Protein AF-A0A1J5QFB5-F1 (afdb_monomer_lite)

Organism: NCBI:txid410659

Structure (mmCIF, N/CA/C/O backbone):
data_AF-A0A1J5QFB5-F1
#
_entry.id   AF-A0A1J5QFB5-F1
#
loop_
_atom_site.group_PDB
_atom_site.id
_atom_site.type_symbol
_atom_site.label_atom_id
_atom_site.label_alt_id
_atom_site.label_comp_id
_atom_site.label_asym_id
_atom_site.label_entity_id
_atom_site.label_seq_id
_atom_site.pdbx_PDB_ins_code
_atom_site.Cartn_x
_atom_site.Cartn_y
_atom_site.Cartn_z
_atom_site.occupancy
_atom_site.B_iso_or_equiv
_atom_site.auth_seq_id
_atom_site.auth_comp_id
_atom_site.auth_asym_id
_atom_site.auth_atom_id
_atom_site.pdbx_PDB_model_num
ATOM 1 N N . MET A 1 1 ? 39.028 -45.316 -15.470 1.00 38.00 1 MET A N 1
ATOM 2 C CA . MET A 1 1 ? 38.388 -46.117 -14.404 1.00 38.00 1 MET A CA 1
ATOM 3 C C . MET A 1 1 ? 36.893 -45.843 -14.429 1.00 38.00 1 MET A C 1
ATOM 5 O O . MET A 1 1 ? 36.494 -44.741 -14.763 1.00 38.00 1 MET A O 1
ATOM 9 N N . LYS A 1 2 ? 36.141 -46.915 -14.183 1.00 33.59 2 LYS A N 1
ATOM 10 C CA . LYS A 1 2 ? 34.706 -47.192 -14.348 1.00 33.59 2 LYS A CA 1
ATOM 11 C C . LYS A 1 2 ? 33.690 -46.049 -14.156 1.00 33.59 2 LYS A C 1
ATOM 13 O O . LYS A 1 2 ? 33.654 -45.397 -13.120 1.00 33.59 2 LYS A O 1
ATOM 18 N N . TYR A 1 3 ? 32.802 -45.971 -15.150 1.00 37.03 3 TYR A N 1
ATOM 19 C CA . TYR A 1 3 ? 31.406 -45.534 -15.084 1.00 37.03 3 TYR A CA 1
ATOM 20 C C . TYR A 1 3 ? 30.608 -46.295 -14.014 1.00 37.03 3 TYR A C 1
ATOM 22 O O . TYR A 1 3 ? 30.789 -47.505 -13.879 1.00 37.03 3 TYR A O 1
ATOM 30 N N . PHE A 1 4 ? 29.643 -45.620 -13.383 1.00 38.19 4 PHE A N 1
ATOM 31 C CA . PHE A 1 4 ? 28.407 -46.249 -12.913 1.00 38.19 4 PHE A CA 1
ATOM 32 C C . PHE A 1 4 ? 27.209 -45.344 -13.216 1.00 38.19 4 PHE A C 1
ATOM 34 O O . PHE A 1 4 ? 27.015 -44.302 -12.596 1.00 38.19 4 PHE A O 1
ATOM 41 N N . GLU A 1 5 ? 26.425 -45.781 -14.200 1.00 37.38 5 GLU A N 1
ATOM 42 C CA . GLU A 1 5 ? 25.007 -45.471 -14.331 1.00 37.38 5 GLU A CA 1
ATOM 43 C C . GLU A 1 5 ? 24.229 -46.126 -13.182 1.00 37.38 5 GLU A C 1
ATOM 45 O O . GLU A 1 5 ? 24.483 -47.280 -12.830 1.00 37.38 5 GLU A O 1
ATOM 50 N N . LEU A 1 6 ? 23.211 -45.435 -12.672 1.00 35.75 6 LEU A N 1
ATOM 51 C CA . LEU A 1 6 ? 22.087 -46.066 -11.984 1.00 35.75 6 LEU A CA 1
ATOM 52 C C . LEU A 1 6 ? 20.797 -45.661 -12.697 1.00 35.75 6 LEU A C 1
ATOM 54 O O . LEU A 1 6 ? 20.133 -44.687 -12.358 1.00 35.75 6 LEU A O 1
ATOM 58 N N . SER A 1 7 ? 20.475 -46.454 -13.717 1.00 39.84 7 SER A N 1
ATOM 59 C CA . SER A 1 7 ? 19.139 -46.605 -14.280 1.00 39.84 7 SER A CA 1
ATOM 60 C C . SER A 1 7 ? 18.357 -47.603 -13.421 1.00 39.84 7 SER A C 1
ATOM 62 O O . SER A 1 7 ? 18.789 -48.740 -13.232 1.00 39.84 7 SER A O 1
ATOM 64 N N . SER A 1 8 ? 17.196 -47.197 -12.904 1.00 44.00 8 SER A N 1
ATOM 65 C CA . SER A 1 8 ? 16.261 -48.087 -12.207 1.00 44.00 8 SER A CA 1
ATOM 66 C C . SER A 1 8 ? 14.812 -47.766 -12.579 1.00 44.00 8 SER A C 1
ATOM 68 O O . SER A 1 8 ? 14.126 -46.995 -11.918 1.00 44.00 8 SER A O 1
ATOM 70 N N . LYS A 1 9 ? 14.382 -48.392 -13.678 1.00 36.97 9 LYS A N 1
ATOM 71 C CA . LYS A 1 9 ? 13.112 -49.120 -13.872 1.00 36.97 9 LYS A CA 1
ATOM 72 C C . LYS A 1 9 ? 11.898 -48.719 -13.008 1.00 36.97 9 LYS A C 1
ATOM 74 O O . LYS A 1 9 ? 11.738 -49.157 -11.874 1.00 36.97 9 LYS A O 1
ATOM 79 N N . SER A 1 10 ? 10.992 -47.991 -13.657 1.00 41.88 10 SER A N 1
ATOM 80 C CA . SER A 1 10 ? 9.559 -48.298 -13.828 1.00 41.88 10 SER A CA 1
ATOM 81 C C . SER A 1 10 ? 8.948 -49.464 -13.032 1.00 41.88 10 SER A C 1
ATOM 83 O O . SER A 1 10 ? 9.308 -50.612 -13.282 1.00 41.88 10 SER A O 1
ATOM 85 N N . ARG A 1 11 ? 7.898 -49.173 -12.234 1.00 39.19 11 ARG A N 1
ATOM 86 C CA . ARG A 1 11 ? 6.698 -50.014 -11.977 1.00 39.19 11 ARG A CA 1
ATOM 87 C C . ARG A 1 11 ? 5.491 -49.151 -11.517 1.00 39.19 11 ARG A C 1
ATOM 89 O O . ARG A 1 11 ? 5.708 -48.015 -11.109 1.00 39.19 11 ARG A O 1
ATOM 96 N N . PRO A 1 12 ? 4.241 -49.637 -11.688 1.00 40.41 12 PRO A N 1
ATOM 97 C CA . PRO A 1 12 ? 3.082 -48.845 -12.120 1.00 40.41 12 PRO A CA 1
ATOM 98 C C . PRO A 1 12 ? 2.152 -48.366 -10.994 1.00 40.41 12 PRO A C 1
ATOM 100 O O . PRO A 1 12 ? 2.190 -48.869 -9.873 1.00 40.41 12 PRO A O 1
ATOM 103 N N . SER A 1 13 ? 1.267 -47.428 -11.345 1.00 45.16 13 SER A N 1
ATOM 104 C CA . SER A 1 13 ? 0.109 -47.020 -10.544 1.00 45.16 13 SER A CA 1
ATOM 105 C C . SER A 1 13 ? -0.991 -48.089 -10.536 1.00 45.16 13 SER A C 1
ATOM 107 O O . SER A 1 13 ? -1.103 -48.874 -11.482 1.00 45.16 13 SER A O 1
ATOM 109 N N . PRO A 1 14 ? -1.881 -48.052 -9.530 1.00 45.25 14 PRO A N 1
ATOM 110 C CA . PRO A 1 14 ? -3.244 -48.509 -9.725 1.00 45.25 14 PRO A CA 1
ATOM 111 C C . PRO A 1 14 ? -4.246 -47.379 -9.453 1.00 45.25 14 PRO A C 1
ATOM 113 O O . PRO A 1 14 ? -4.435 -46.919 -8.329 1.00 45.25 14 PRO A O 1
ATOM 116 N N . HIS A 1 15 ? -4.927 -46.970 -10.523 1.00 38.94 15 HIS A N 1
ATOM 117 C CA . HIS A 1 15 ? -6.260 -46.381 -10.477 1.00 38.94 15 HIS A CA 1
ATOM 118 C C . HIS A 1 15 ? -7.286 -47.497 -10.253 1.00 38.94 15 HIS A C 1
ATOM 120 O O . HIS A 1 15 ? -7.490 -48.299 -11.155 1.00 38.94 15 HIS A O 1
ATOM 126 N N . TRP A 1 16 ? -7.931 -47.517 -9.085 1.00 34.16 16 TRP A N 1
ATOM 127 C CA . TRP A 1 16 ? -9.274 -48.054 -8.786 1.00 34.16 16 TRP A CA 1
ATOM 128 C C . TRP A 1 16 ? -9.363 -48.114 -7.254 1.00 34.16 16 TRP A C 1
ATOM 130 O O . TRP A 1 16 ? -8.560 -48.778 -6.617 1.00 34.16 16 TRP A O 1
ATOM 140 N N . ILE A 1 17 ? -10.217 -47.346 -6.582 1.00 37.19 17 ILE A N 1
ATOM 141 C CA . ILE A 1 17 ? -11.631 -47.675 -6.379 1.00 37.19 17 ILE A CA 1
ATOM 142 C C . ILE A 1 17 ? -12.361 -46.392 -5.946 1.00 37.19 17 ILE A C 1
ATOM 144 O O . ILE A 1 17 ? -11.997 -45.760 -4.957 1.00 37.19 17 ILE A O 1
ATOM 148 N N . LYS A 1 18 ? -13.425 -46.034 -6.672 1.00 37.91 18 LYS A N 1
ATOM 149 C CA . LYS A 1 18 ? -14.548 -45.265 -6.128 1.00 37.91 18 LYS A CA 1
ATOM 150 C C . LYS A 1 18 ? -15.572 -46.281 -5.632 1.00 37.91 18 LYS A C 1
ATOM 152 O O . LYS A 1 18 ? -16.119 -47.002 -6.455 1.00 37.91 18 LYS A O 1
ATOM 157 N N . PHE A 1 19 ? -15.865 -46.295 -4.337 1.00 37.12 19 PHE A N 1
ATOM 158 C CA . PHE A 1 19 ? -17.163 -46.732 -3.828 1.00 37.12 19 PHE A CA 1
ATOM 159 C C . PHE A 1 19 ? -17.545 -45.856 -2.638 1.00 37.12 19 PHE A C 1
ATOM 161 O O . PHE A 1 19 ? -16.767 -45.649 -1.711 1.00 37.12 19 PHE A O 1
ATOM 168 N N . ALA A 1 20 ? -18.741 -45.289 -2.744 1.00 38.41 20 ALA A N 1
ATOM 169 C CA . ALA A 1 20 ? -19.400 -44.500 -1.726 1.00 38.41 20 ALA A CA 1
ATOM 170 C C . ALA A 1 20 ? -19.841 -45.386 -0.554 1.00 38.41 20 ALA A C 1
ATOM 172 O O . ALA A 1 20 ? -20.340 -46.485 -0.778 1.00 38.41 20 ALA A O 1
ATOM 173 N N . ALA A 1 21 ? -19.754 -44.862 0.667 1.00 34.81 21 ALA A N 1
ATOM 174 C CA . ALA A 1 21 ? -20.661 -45.222 1.750 1.00 34.81 21 ALA A CA 1
ATOM 175 C C . ALA A 1 21 ? -20.658 -44.105 2.798 1.00 34.81 21 ALA A C 1
ATOM 177 O O . ALA A 1 21 ? -19.705 -43.924 3.553 1.00 34.81 21 ALA A O 1
ATOM 178 N N . ALA A 1 22 ? -21.744 -43.339 2.809 1.00 38.47 22 ALA A N 1
ATOM 179 C CA . ALA A 1 22 ? -22.156 -42.549 3.952 1.00 38.47 22 ALA A CA 1
ATOM 180 C C . ALA A 1 22 ? -22.537 -43.494 5.098 1.00 38.47 22 ALA A C 1
ATOM 182 O O . ALA A 1 22 ? -23.220 -44.487 4.853 1.00 38.47 22 ALA A O 1
ATOM 183 N N . SER A 1 23 ? -22.166 -43.165 6.334 1.00 36.69 23 SER A N 1
ATOM 184 C CA . SER A 1 23 ? -22.930 -43.528 7.532 1.00 36.69 23 SER A CA 1
ATOM 185 C C . SER A 1 23 ? -22.505 -42.671 8.719 1.00 36.69 23 SER A C 1
ATOM 187 O O . SER A 1 23 ? -21.329 -42.576 9.057 1.00 36.69 23 SER A O 1
ATOM 189 N N . LEU A 1 24 ? -23.524 -42.039 9.300 1.00 40.38 24 LEU A N 1
ATOM 190 C CA . LEU A 1 24 ? -23.589 -41.383 10.599 1.00 40.38 24 LEU A CA 1
ATOM 191 C C . LEU A 1 24 ? -22.779 -42.093 11.693 1.00 40.38 24 LEU A C 1
ATOM 193 O O . LEU A 1 24 ? -22.963 -43.289 11.896 1.00 40.38 24 LEU A O 1
ATOM 197 N N . MET A 1 25 ? -22.101 -41.310 12.537 1.00 38.09 25 MET A N 1
ATOM 198 C CA . MET A 1 25 ? -22.234 -41.483 13.986 1.00 38.09 25 MET A CA 1
ATOM 199 C C . MET A 1 25 ? -21.923 -40.172 14.713 1.00 38.09 25 MET A C 1
ATOM 201 O O . MET A 1 25 ? -20.783 -39.721 14.778 1.00 38.09 25 MET A O 1
ATOM 205 N N . ALA A 1 26 ? -22.977 -39.558 15.244 1.00 41.31 26 ALA A N 1
ATOM 206 C CA . ALA A 1 26 ? -22.905 -38.515 16.250 1.00 41.31 26 ALA A CA 1
ATOM 207 C C . ALA A 1 26 ? -22.850 -39.175 17.635 1.00 41.31 26 ALA A C 1
ATOM 209 O O . ALA A 1 26 ? -23.702 -40.008 17.934 1.00 41.31 26 ALA A O 1
ATOM 210 N N . ILE A 1 27 ? -21.909 -38.764 18.488 1.00 43.44 27 ILE A N 1
ATOM 211 C CA . ILE A 1 27 ? -22.071 -38.806 19.947 1.00 43.44 27 ILE A CA 1
ATOM 212 C C . ILE A 1 27 ? -21.598 -37.464 20.497 1.00 43.44 27 ILE A C 1
ATOM 214 O O . ILE A 1 27 ? -20.458 -37.047 20.305 1.00 43.44 27 ILE A O 1
ATOM 218 N N . ALA A 1 28 ? -22.538 -36.791 21.151 1.00 42.34 28 ALA A N 1
ATOM 219 C CA . ALA A 1 28 ? -22.365 -35.558 21.884 1.00 42.34 28 ALA A CA 1
ATOM 220 C C . ALA A 1 28 ? -21.591 -35.793 23.190 1.00 42.34 28 ALA A C 1
ATOM 222 O O . ALA A 1 28 ? -21.872 -36.745 23.915 1.00 42.34 28 ALA A O 1
ATOM 223 N N . ILE A 1 29 ? -20.720 -34.848 23.546 1.00 45.62 29 ILE A N 1
ATOM 224 C CA . ILE A 1 29 ? -20.514 -34.476 24.946 1.00 45.62 29 ILE A CA 1
ATOM 225 C C . ILE A 1 29 ? -20.940 -33.019 25.064 1.00 45.62 29 ILE A C 1
ATOM 227 O O . ILE A 1 29 ? -20.318 -32.109 24.521 1.00 45.62 29 ILE A O 1
ATOM 231 N N . ALA A 1 30 ? -22.077 -32.847 25.730 1.00 39.97 30 ALA A N 1
ATOM 232 C CA . ALA A 1 30 ? -22.629 -31.575 26.136 1.00 39.97 30 ALA A CA 1
ATOM 233 C C . ALA A 1 30 ? -21.771 -30.956 27.249 1.00 39.97 30 ALA A C 1
ATOM 235 O O . ALA A 1 30 ? -21.429 -31.619 28.226 1.00 39.97 30 ALA A O 1
ATOM 236 N N . GLY A 1 31 ? -21.498 -29.662 27.110 1.00 32.00 31 GLY A N 1
ATOM 237 C CA . GLY A 1 31 ? -20.945 -28.791 28.139 1.00 32.00 31 GLY A CA 1
ATOM 238 C C . GLY A 1 31 ? -21.459 -27.366 27.936 1.00 32.00 31 GLY A C 1
ATOM 239 O O . GLY A 1 31 ? -20.772 -26.557 27.335 1.00 32.00 31 GLY A O 1
ATOM 240 N N . CYS A 1 32 ? -22.716 -27.148 28.345 1.00 38.34 32 CYS A N 1
ATOM 241 C CA . CYS A 1 32 ? -23.334 -25.929 28.907 1.00 38.34 32 CYS A CA 1
ATOM 242 C C . CYS A 1 32 ? -22.622 -24.577 28.644 1.00 38.34 32 CYS A C 1
ATOM 244 O O . CYS A 1 32 ? -21.507 -24.387 29.109 1.00 38.34 32 CYS A O 1
ATOM 246 N N . GLY A 1 33 ? -23.181 -23.544 28.010 1.00 34.91 33 GLY A N 1
ATOM 247 C CA . GLY A 1 33 ? -24.524 -23.206 27.527 1.00 34.91 33 GLY A CA 1
ATOM 248 C C . GLY A 1 33 ? -24.449 -21.801 26.882 1.00 34.91 33 GLY A C 1
ATOM 249 O O . GLY A 1 33 ? -23.440 -21.122 27.007 1.00 34.91 33 GLY A O 1
ATOM 250 N N . GLY A 1 34 ? -25.423 -21.281 26.147 1.00 32.50 34 GLY A N 1
ATOM 251 C CA . GLY A 1 34 ? -26.688 -21.808 25.672 1.00 32.50 34 GLY A CA 1
ATOM 252 C C . GLY A 1 34 ? -27.253 -20.864 24.600 1.00 32.50 34 GLY A C 1
ATOM 253 O O . GLY A 1 34 ? -26.740 -19.767 24.394 1.00 32.50 34 GLY A O 1
ATOM 254 N N . GLY A 1 35 ? -28.329 -21.303 23.944 1.00 31.25 35 GLY A N 1
ATOM 255 C CA . GLY A 1 35 ? -29.234 -20.426 23.197 1.00 31.25 35 GLY A CA 1
ATOM 256 C C . GLY A 1 35 ? -28.950 -20.290 21.704 1.00 31.25 35 GLY A C 1
ATOM 257 O O . GLY A 1 35 ? -28.575 -19.221 21.239 1.00 31.25 35 GLY A O 1
ATOM 258 N N . GLY A 1 36 ? -29.209 -21.350 20.937 1.00 38.38 36 GLY A N 1
ATOM 259 C CA . GLY A 1 36 ? -29.465 -21.204 19.508 1.00 38.38 36 GLY A CA 1
ATOM 260 C C . GLY A 1 36 ? -30.791 -20.477 19.286 1.00 38.38 36 GLY A C 1
ATOM 261 O O . GLY A 1 36 ? -31.834 -20.934 19.755 1.00 38.38 36 GLY A O 1
ATOM 262 N N . THR A 1 37 ? -30.750 -19.371 18.549 1.00 32.47 37 THR A N 1
ATOM 263 C CA . THR A 1 37 ? -31.916 -18.789 17.889 1.00 32.47 37 THR A CA 1
ATOM 264 C C . THR A 1 37 ? -31.718 -18.838 16.380 1.00 32.47 37 THR A C 1
ATOM 266 O O . THR A 1 37 ? -30.659 -18.568 15.820 1.00 32.47 37 THR A O 1
ATOM 269 N N . THR A 1 38 ? -32.788 -19.261 15.734 1.00 34.56 38 THR A N 1
ATOM 270 C CA . THR A 1 38 ? -33.047 -19.273 14.303 1.00 34.56 38 THR A CA 1
ATOM 271 C C . THR A 1 38 ? -32.789 -17.912 13.647 1.00 34.56 38 THR A C 1
ATOM 273 O O . THR A 1 38 ? -33.351 -16.916 14.091 1.00 34.56 38 THR A O 1
ATOM 276 N N . GLY A 1 39 ? -32.025 -17.891 12.549 1.00 38.56 39 GLY A N 1
ATOM 277 C CA . GLY A 1 39 ? -32.216 -16.973 11.415 1.00 38.56 39 GLY A CA 1
ATOM 278 C C . GLY A 1 39 ? -32.372 -15.474 11.701 1.00 38.56 39 GLY A C 1
ATOM 279 O O . GLY A 1 39 ? -33.157 -14.822 11.018 1.00 38.56 39 GLY A O 1
ATOM 280 N N . ALA A 1 40 ? -31.651 -14.917 12.673 1.00 29.42 40 ALA A N 1
ATOM 281 C CA . ALA A 1 40 ? -31.520 -13.472 12.809 1.00 29.42 40 ALA A CA 1
ATOM 282 C C . ALA A 1 40 ? -30.297 -13.004 12.011 1.00 29.42 40 ALA A C 1
ATOM 284 O O . ALA A 1 40 ? -29.236 -13.622 12.090 1.00 29.42 40 ALA A O 1
ATOM 285 N N . ASN A 1 41 ? -30.431 -11.902 11.269 1.00 37.62 41 ASN A N 1
ATOM 286 C CA . ASN A 1 41 ? -29.293 -11.090 10.843 1.00 37.62 41 ASN A CA 1
ATOM 287 C C . ASN A 1 41 ? -28.527 -10.708 12.122 1.00 37.62 41 ASN A C 1
ATOM 289 O O . ASN A 1 41 ? -28.889 -9.736 12.785 1.00 37.62 41 ASN A O 1
ATOM 293 N N . SER A 1 42 ? -27.535 -11.507 12.525 1.00 39.94 42 SER A N 1
ATOM 294 C CA . SER A 1 42 ? -26.626 -11.141 13.606 1.00 39.94 42 SER A CA 1
ATOM 295 C C . SER A 1 42 ? -25.983 -9.836 13.181 1.00 39.94 42 SER A C 1
ATOM 297 O O . SER A 1 42 ? -25.196 -9.801 12.238 1.00 39.94 42 SER A O 1
ATOM 299 N N . THR A 1 43 ? -26.391 -8.742 13.819 1.00 50.41 43 THR A N 1
ATOM 300 C CA . THR A 1 43 ? -25.822 -7.425 13.569 1.00 50.41 43 THR A CA 1
ATOM 301 C C . THR A 1 43 ? -24.340 -7.515 13.887 1.00 50.41 43 THR A C 1
ATOM 303 O O . THR A 1 43 ? -23.973 -7.609 15.058 1.00 50.41 43 THR A O 1
ATOM 306 N N . VAL A 1 44 ? -23.505 -7.540 12.852 1.00 57.12 44 VAL A N 1
ATOM 307 C CA . VAL A 1 44 ? -22.052 -7.501 12.993 1.00 57.12 44 VAL A CA 1
ATOM 308 C C . VAL A 1 44 ? -21.718 -6.227 13.775 1.00 57.12 44 VAL A C 1
ATOM 310 O O . VAL A 1 44 ? -22.089 -5.137 13.321 1.00 57.12 44 VAL A O 1
ATOM 313 N N . PRO A 1 45 ? -21.111 -6.312 14.974 1.00 60.94 45 PRO A N 1
ATOM 314 C CA . PRO A 1 45 ? -20.792 -5.118 15.740 1.00 60.94 45 PRO A CA 1
ATOM 315 C C . PRO A 1 45 ? -19.811 -4.262 14.942 1.00 60.94 45 PRO A C 1
ATOM 317 O O . PRO A 1 45 ? -18.708 -4.698 14.622 1.00 60.94 45 PRO A O 1
ATOM 320 N N . ALA A 1 46 ? -20.219 -3.041 14.603 1.00 76.88 46 ALA A N 1
ATOM 321 C CA . ALA A 1 46 ? -19.327 -2.087 13.964 1.00 76.88 46 ALA A CA 1
ATOM 322 C C . ALA A 1 46 ? -18.170 -1.722 14.894 1.00 76.88 46 ALA A C 1
ATOM 324 O O . ALA A 1 46 ? -18.359 -1.608 16.104 1.00 76.88 46 ALA A O 1
ATOM 325 N N . ALA A 1 47 ? -16.996 -1.465 14.323 1.00 76.69 47 ALA A N 1
ATOM 326 C CA . ALA A 1 47 ? -15.808 -0.957 15.004 1.00 76.69 47 ALA A CA 1
ATOM 327 C C . ALA A 1 47 ? -16.114 0.240 15.924 1.00 76.69 47 ALA A C 1
ATOM 329 O O . ALA A 1 47 ? -15.585 0.341 17.031 1.00 76.69 47 ALA A O 1
ATOM 330 N N . THR A 1 48 ? -17.039 1.105 15.500 1.00 76.62 48 THR A N 1
ATOM 331 C CA . THR A 1 48 ? -17.553 2.260 16.257 1.00 76.62 48 THR A CA 1
ATOM 332 C C . THR A 1 48 ? -18.317 1.890 17.534 1.00 76.62 48 THR A C 1
ATOM 334 O O . THR A 1 48 ? -18.539 2.750 18.379 1.00 76.62 48 THR A O 1
ATOM 337 N N . LYS A 1 49 ? -18.751 0.634 17.675 1.00 82.31 49 LYS A N 1
ATOM 338 C CA . LYS A 1 49 ? -19.553 0.114 18.795 1.00 82.31 49 LYS A CA 1
ATOM 339 C C . LYS A 1 49 ? -18.801 -0.890 19.669 1.00 82.31 49 LYS A C 1
ATOM 341 O O . LYS A 1 49 ? -19.369 -1.367 20.650 1.00 82.31 49 LYS A O 1
ATOM 346 N N . LEU A 1 50 ? -17.561 -1.239 19.322 1.00 87.25 50 LEU A N 1
ATOM 347 C CA . LEU A 1 50 ? -16.735 -2.101 20.164 1.00 87.25 50 LEU A CA 1
ATOM 348 C C . LEU A 1 50 ? -16.394 -1.387 21.479 1.00 87.25 50 LEU A C 1
ATOM 350 O O . LEU A 1 50 ? -16.242 -0.166 21.518 1.00 87.25 50 LEU A O 1
ATOM 354 N N . SER A 1 51 ? -16.260 -2.143 22.568 1.00 91.56 51 SER A N 1
ATOM 355 C CA . SER A 1 51 ? -15.619 -1.609 23.771 1.00 91.56 51 SER A CA 1
ATOM 356 C C . SER A 1 51 ? -14.135 -1.346 23.489 1.00 91.56 51 SER A C 1
ATOM 358 O O . SER A 1 51 ? -13.559 -1.941 22.574 1.00 91.56 51 SER A O 1
ATOM 360 N N . ALA A 1 52 ? -13.497 -0.501 24.302 1.00 90.88 52 ALA A N 1
ATOM 361 C CA . ALA A 1 52 ? -12.073 -0.212 24.147 1.00 90.88 52 ALA A CA 1
ATOM 362 C C . ALA A 1 52 ? -11.212 -1.488 24.193 1.00 90.88 52 ALA A C 1
ATOM 364 O O . ALA A 1 52 ? -10.382 -1.709 23.316 1.00 90.88 52 ALA A O 1
ATOM 365 N N . SER A 1 53 ? -11.490 -2.386 25.144 1.00 91.31 53 SER A N 1
ATOM 366 C CA . SER A 1 53 ? -10.775 -3.660 25.268 1.00 91.31 53 SER A CA 1
ATOM 367 C C . SER A 1 53 ? -11.026 -4.605 24.090 1.00 91.31 53 SER A C 1
ATOM 369 O O . SER A 1 53 ? -10.108 -5.299 23.661 1.00 91.31 53 SER A O 1
ATOM 371 N N . SER A 1 54 ? -12.242 -4.628 23.531 1.00 92.00 54 SER A N 1
ATOM 372 C CA . SER A 1 54 ? -12.540 -5.415 22.329 1.00 92.00 54 SER A CA 1
ATOM 373 C C . SER A 1 54 ? -11.844 -4.863 21.085 1.00 92.00 54 SER A C 1
ATOM 375 O O . SER A 1 54 ? -11.438 -5.649 20.235 1.00 92.00 54 SER A O 1
ATOM 377 N N . TRP A 1 55 ? -11.679 -3.541 20.972 1.00 92.06 55 TRP A N 1
ATOM 378 C CA . TRP A 1 55 ? -10.902 -2.932 19.890 1.00 92.06 55 TRP A CA 1
ATOM 379 C C . TRP A 1 55 ? -9.403 -3.221 20.025 1.00 92.06 55 TRP A C 1
ATOM 381 O O . TRP A 1 55 ? -8.764 -3.632 19.062 1.00 92.06 55 TRP A O 1
ATOM 391 N N . GLU A 1 56 ? -8.831 -3.052 21.217 1.00 91.38 56 GLU A N 1
ATOM 392 C CA . GLU A 1 56 ? -7.410 -3.326 21.470 1.00 91.38 56 GLU A CA 1
ATOM 393 C C . GLU A 1 56 ? -7.056 -4.794 21.204 1.00 91.38 56 GLU A C 1
ATOM 395 O O . GLU A 1 56 ? -6.020 -5.093 20.607 1.00 91.38 56 GLU A O 1
ATOM 400 N N . ALA A 1 57 ? -7.944 -5.710 21.600 1.00 90.56 57 ALA A N 1
ATOM 401 C CA . ALA A 1 57 ? -7.806 -7.142 21.363 1.00 90.56 57 ALA A CA 1
ATOM 402 C C . ALA A 1 57 ? -8.204 -7.575 19.943 1.00 90.56 57 ALA A C 1
ATOM 404 O O . ALA A 1 57 ? -8.042 -8.752 19.612 1.00 90.56 57 ALA A O 1
ATOM 405 N N . LEU A 1 58 ? -8.711 -6.663 19.102 1.00 91.62 58 LEU A N 1
ATOM 406 C CA . LEU A 1 58 ? -9.077 -6.983 17.728 1.00 91.62 58 LEU A CA 1
ATOM 407 C C . LEU A 1 58 ? -7.836 -7.510 17.003 1.00 91.62 58 LEU A C 1
ATOM 409 O O . LEU A 1 58 ? -6.767 -6.907 17.072 1.00 91.62 58 LEU A O 1
ATOM 413 N N . GLN A 1 59 ? -7.990 -8.644 16.322 1.00 92.69 59 GLN A N 1
ATOM 414 C CA . GLN A 1 59 ? -6.962 -9.289 15.502 1.00 92.69 59 GLN A CA 1
ATOM 415 C C . GLN A 1 59 ? -7.434 -9.319 14.048 1.00 92.69 59 GLN A C 1
ATOM 417 O O . GLN A 1 59 ? -7.816 -10.376 13.547 1.00 92.69 59 GLN A O 1
ATOM 422 N N . PRO A 1 60 ? -7.506 -8.156 13.383 1.00 94.44 60 PRO A N 1
ATOM 423 C CA . PRO A 1 60 ? -7.983 -8.095 12.022 1.00 94.44 60 PRO A CA 1
ATOM 424 C C . PRO A 1 60 ? -7.030 -8.844 11.088 1.00 94.44 60 PRO A C 1
ATOM 426 O O . PRO A 1 60 ? -5.811 -8.813 11.248 1.00 94.44 60 PRO A O 1
ATOM 429 N N . THR A 1 61 ? -7.594 -9.487 10.077 1.00 96.00 61 THR A N 1
ATOM 430 C CA . THR A 1 61 ? -6.865 -10.183 9.023 1.00 96.00 61 THR A CA 1
ATOM 431 C C . THR A 1 61 ? -7.568 -9.998 7.686 1.00 96.00 61 THR A C 1
ATOM 433 O O . THR A 1 61 ? -8.777 -9.767 7.634 1.00 96.00 61 THR A O 1
ATOM 436 N N . ILE A 1 62 ? -6.799 -10.087 6.604 1.00 97.38 62 ILE A N 1
ATOM 437 C CA . ILE A 1 62 ? -7.302 -10.102 5.232 1.00 97.38 62 ILE A CA 1
ATOM 438 C C . ILE A 1 62 ? -6.811 -11.390 4.588 1.00 97.38 62 ILE A C 1
ATOM 440 O O . ILE A 1 62 ? -5.605 -11.617 4.487 1.00 97.38 62 ILE A O 1
ATOM 444 N N . ASP A 1 63 ? -7.746 -12.217 4.127 1.00 95.88 63 ASP A N 1
ATOM 445 C CA . ASP A 1 63 ? -7.425 -13.376 3.300 1.00 95.88 63 ASP A CA 1
ATOM 446 C C . ASP A 1 63 ? -6.983 -12.889 1.907 1.00 95.88 63 ASP A C 1
ATOM 448 O O . ASP A 1 63 ? -7.774 -12.205 1.241 1.00 95.88 63 ASP A O 1
ATOM 452 N N . PRO A 1 64 ? -5.767 -13.233 1.431 1.00 96.38 64 PRO A N 1
ATOM 453 C CA . PRO A 1 64 ? -5.326 -12.909 0.076 1.00 96.38 64 PRO A CA 1
ATOM 454 C C . PRO A 1 64 ? -6.322 -13.336 -1.009 1.00 96.38 64 PRO A C 1
ATOM 456 O O . PRO A 1 64 ? -6.457 -12.641 -2.010 1.00 96.38 64 PRO A O 1
ATOM 459 N N . ALA A 1 65 ? -7.053 -14.438 -0.807 1.00 97.25 65 ALA A N 1
ATOM 460 C CA . ALA A 1 65 ? -8.047 -14.928 -1.761 1.00 97.25 65 ALA A CA 1
ATOM 461 C C . ALA A 1 65 ? -9.282 -14.016 -1.880 1.00 97.25 65 ALA A C 1
ATOM 463 O O . ALA A 1 65 ? -10.019 -14.102 -2.860 1.00 97.25 65 ALA A O 1
ATOM 464 N N . SER A 1 66 ? -9.513 -13.131 -0.904 1.00 97.88 66 SER A N 1
ATOM 465 C CA . SER A 1 66 ? -10.580 -12.125 -0.964 1.00 97.88 66 SER A CA 1
ATOM 466 C C . SER A 1 66 ? -10.196 -10.878 -1.765 1.00 97.88 66 SER A C 1
ATOM 468 O O . SER A 1 66 ? -11.058 -10.038 -2.037 1.00 97.88 66 SER A O 1
ATOM 470 N N . ILE A 1 67 ? -8.913 -10.731 -2.114 1.00 98.62 67 ILE A N 1
ATOM 471 C CA . ILE A 1 67 ? -8.395 -9.529 -2.755 1.00 98.62 67 ILE A CA 1
ATOM 472 C C . ILE A 1 67 ? -8.642 -9.599 -4.259 1.00 98.62 67 ILE A C 1
ATOM 474 O O . ILE A 1 67 ? -8.170 -10.505 -4.945 1.00 98.62 67 ILE A O 1
ATOM 478 N N . THR A 1 68 ? -9.311 -8.582 -4.796 1.00 98.19 68 THR A N 1
ATOM 479 C CA . THR A 1 68 ? -9.329 -8.330 -6.240 1.00 98.19 68 THR A CA 1
ATOM 480 C C . THR A 1 68 ? -8.812 -6.931 -6.520 1.00 98.19 68 THR A C 1
ATOM 482 O O . THR A 1 68 ? -9.042 -6.010 -5.736 1.00 98.19 68 THR A O 1
ATOM 485 N N . VAL A 1 69 ? -8.087 -6.772 -7.627 1.00 98.50 69 VAL A N 1
ATOM 486 C CA . VAL A 1 69 ? -7.589 -5.473 -8.080 1.00 98.50 69 VAL A CA 1
ATOM 487 C C . VAL A 1 69 ? -7.938 -5.310 -9.546 1.00 98.50 69 VAL A C 1
ATOM 489 O O . VAL A 1 69 ? -7.630 -6.175 -10.362 1.00 98.50 69 VAL A O 1
ATOM 492 N N . THR A 1 70 ? -8.557 -4.187 -9.886 1.00 97.62 70 THR A N 1
ATOM 493 C CA . THR A 1 70 ? -8.822 -3.798 -11.272 1.00 97.62 70 THR A CA 1
ATOM 494 C C . THR A 1 70 ? -8.210 -2.431 -11.538 1.00 97.62 70 THR A C 1
ATOM 496 O O . THR A 1 70 ? -8.215 -1.562 -10.668 1.00 97.62 70 THR A O 1
ATOM 499 N N . VAL A 1 71 ? -7.654 -2.236 -12.734 1.00 97.38 71 VAL A N 1
ATOM 500 C CA . VAL A 1 71 ? -7.144 -0.934 -13.181 1.00 97.38 71 VAL A CA 1
ATOM 501 C C . VAL A 1 71 ? -8.016 -0.459 -14.345 1.00 97.38 71 VAL A C 1
ATOM 503 O O . VAL A 1 71 ? -7.789 -0.867 -15.483 1.00 97.38 71 VAL A O 1
ATOM 506 N N . PRO A 1 72 ? -9.065 0.337 -14.079 1.00 96.19 72 PRO A N 1
ATOM 507 C CA . PRO A 1 72 ? -9.916 0.905 -15.122 1.00 96.19 72 PRO A CA 1
ATOM 508 C C . PRO A 1 72 ? -9.158 1.874 -16.043 1.00 96.19 72 PRO A C 1
ATOM 510 O O . PRO A 1 72 ? -8.049 2.311 -15.749 1.00 96.19 72 PRO A O 1
ATOM 513 N N . ALA A 1 73 ? -9.792 2.262 -17.155 1.00 93.69 73 ALA A N 1
ATOM 514 C CA . ALA A 1 73 ? -9.194 3.128 -18.179 1.00 93.69 73 ALA A CA 1
ATOM 515 C C . ALA A 1 73 ? -8.798 4.532 -17.682 1.00 93.69 73 ALA A C 1
ATOM 517 O O . ALA A 1 73 ? -7.946 5.174 -18.283 1.00 93.69 73 ALA A O 1
ATOM 518 N N . ASN A 1 74 ? -9.388 5.006 -16.580 1.00 92.75 74 ASN A N 1
ATOM 519 C CA . ASN A 1 74 ? -8.976 6.251 -15.917 1.00 92.75 74 ASN A CA 1
ATOM 520 C C . ASN A 1 74 ? -7.711 6.080 -15.047 1.00 92.75 74 ASN A C 1
ATOM 522 O O . ASN A 1 74 ? -7.349 6.992 -14.305 1.00 92.75 74 ASN A O 1
ATOM 526 N N . GLY A 1 75 ? -7.117 4.883 -15.068 1.00 95.50 75 GLY A N 1
ATOM 527 C CA . GLY A 1 75 ? -5.880 4.532 -14.396 1.00 95.50 75 GLY A CA 1
ATOM 528 C C . GLY A 1 75 ? -5.938 4.561 -12.874 1.00 95.50 75 GLY A C 1
ATOM 529 O O . GLY A 1 75 ? -4.884 4.494 -12.255 1.00 95.50 75 GLY A O 1
ATOM 530 N N . LYS A 1 76 ? -7.120 4.661 -12.251 1.00 96.31 76 LYS A N 1
ATOM 531 C CA . LYS A 1 76 ? -7.291 4.657 -10.789 1.00 96.31 76 LYS A CA 1
ATOM 532 C C . LYS A 1 76 ? -7.599 3.244 -10.296 1.00 96.31 76 LYS A C 1
ATOM 534 O O . LYS A 1 76 ? -8.728 2.797 -10.497 1.00 96.31 76 LYS A O 1
ATOM 539 N N . PRO A 1 77 ? -6.652 2.524 -9.665 1.00 98.38 77 PRO A N 1
ATOM 540 C CA . PRO A 1 77 ? -6.910 1.159 -9.230 1.00 98.38 77 PRO A CA 1
ATOM 541 C C . PRO A 1 77 ? -8.093 1.068 -8.262 1.00 98.38 77 PRO A C 1
ATOM 543 O O . PRO A 1 77 ? -8.264 1.924 -7.391 1.00 98.38 77 PRO A O 1
ATOM 546 N N . VAL A 1 78 ? -8.876 0.003 -8.401 1.00 98.25 78 VAL A N 1
ATOM 547 C CA . VAL A 1 78 ? -9.967 -0.365 -7.497 1.00 98.25 78 VAL A CA 1
ATOM 548 C C . VAL A 1 78 ? -9.618 -1.701 -6.861 1.00 98.25 78 VAL A C 1
ATOM 550 O O . VAL A 1 78 ? -9.387 -2.682 -7.568 1.00 98.25 78 VAL A O 1
ATOM 553 N N . VAL A 1 79 ? -9.575 -1.731 -5.534 1.00 98.62 79 VAL A N 1
ATOM 554 C CA . VAL A 1 79 ? -9.255 -2.904 -4.722 1.00 98.62 79 VAL A CA 1
ATOM 555 C C . VAL A 1 79 ? -10.500 -3.322 -3.960 1.00 98.62 79 VAL A C 1
ATOM 557 O O . VAL A 1 79 ? -11.066 -2.504 -3.242 1.00 98.62 79 VAL A O 1
ATOM 560 N N . THR A 1 80 ? -10.899 -4.585 -4.050 1.00 98.38 80 THR A N 1
ATOM 561 C CA . THR A 1 80 ? -11.871 -5.172 -3.117 1.00 98.38 80 THR A CA 1
ATOM 562 C C . THR A 1 80 ? -11.170 -6.154 -2.200 1.00 98.38 80 THR A C 1
ATOM 564 O O . THR A 1 80 ? -10.270 -6.857 -2.648 1.00 98.38 80 THR A O 1
ATOM 567 N N . PHE A 1 81 ? -11.569 -6.218 -0.936 1.00 98.44 81 PHE A N 1
ATOM 568 C CA . PHE A 1 81 ? -10.988 -7.135 0.046 1.00 98.44 81 PHE A CA 1
ATOM 569 C C . PHE A 1 81 ? -11.970 -7.390 1.189 1.00 98.44 81 PHE A C 1
ATOM 571 O O . PHE A 1 81 ? -12.918 -6.627 1.383 1.00 98.44 81 PHE A O 1
ATOM 578 N N . LYS A 1 82 ? -11.739 -8.456 1.959 1.00 97.62 82 LYS A N 1
ATOM 579 C CA . LYS A 1 82 ? -12.519 -8.779 3.156 1.00 97.62 82 LYS A CA 1
ATOM 580 C C . LYS A 1 82 ? -11.646 -8.714 4.402 1.00 97.62 82 LYS A C 1
ATOM 582 O O . LYS A 1 82 ? -10.549 -9.264 4.406 1.00 97.62 82 LYS A O 1
ATOM 587 N N . VAL A 1 83 ? -12.156 -8.083 5.456 1.00 96.94 83 VAL A N 1
ATOM 588 C CA . VAL A 1 83 ? -11.528 -8.051 6.780 1.00 96.94 83 VAL A CA 1
ATOM 589 C C . VAL A 1 83 ? -12.326 -8.919 7.746 1.00 96.94 83 VAL A C 1
ATOM 591 O O . VAL A 1 83 ? -13.544 -8.766 7.873 1.00 96.94 83 VAL A O 1
ATOM 594 N N . THR A 1 84 ? -11.633 -9.804 8.457 1.00 96.12 84 THR A N 1
ATOM 595 C CA . THR A 1 84 ? -12.199 -10.588 9.562 1.00 96.12 84 THR A CA 1
ATOM 596 C C . THR A 1 84 ? -11.388 -10.418 10.838 1.00 96.12 84 THR A C 1
ATOM 598 O O . THR A 1 84 ? -10.236 -10.010 10.769 1.00 96.12 84 THR A O 1
ATOM 601 N N . ASP A 1 85 ? -11.968 -10.716 11.998 1.00 94.12 85 ASP A N 1
ATOM 602 C CA . ASP A 1 85 ? -11.248 -10.787 13.273 1.00 94.12 85 ASP A CA 1
ATOM 603 C C . ASP A 1 85 ? -10.515 -12.136 13.438 1.00 94.12 85 ASP A C 1
ATOM 605 O O . ASP A 1 85 ? -10.544 -12.999 12.552 1.00 94.12 85 ASP A O 1
ATOM 609 N N . GLY A 1 86 ? -9.875 -12.337 14.595 1.00 88.75 86 GLY A N 1
ATOM 610 C CA . GLY A 1 86 ? -9.156 -13.573 14.923 1.00 88.75 86 GLY A CA 1
ATOM 611 C C . GLY A 1 86 ? -10.058 -14.801 15.102 1.00 88.75 86 GLY A C 1
ATOM 612 O O . GLY A 1 86 ? -9.555 -15.913 15.238 1.00 88.75 86 GLY A O 1
ATOM 613 N N . GLN A 1 87 ? -11.381 -14.620 15.107 1.00 90.81 87 GLN A N 1
ATOM 614 C CA . GLN A 1 87 ? -12.385 -15.683 15.160 1.00 90.81 87 GLN A CA 1
ATOM 615 C C . GLN A 1 87 ? -13.050 -15.914 13.790 1.00 90.81 87 GLN A C 1
ATOM 617 O O . GLN A 1 87 ? -13.886 -16.807 13.658 1.00 90.81 87 GLN A O 1
ATOM 622 N N . GLY A 1 88 ? -12.671 -15.145 12.763 1.00 91.44 88 GLY A N 1
ATOM 623 C CA . GLY A 1 88 ? -13.234 -15.223 11.418 1.00 91.44 88 GLY A CA 1
ATOM 624 C C . GLY A 1 88 ? -14.538 -14.442 11.229 1.00 91.44 88 GLY A C 1
ATOM 625 O O . GLY A 1 88 ? -15.131 -14.522 10.150 1.00 91.44 88 GLY A O 1
ATOM 626 N N . ASN A 1 89 ? -14.990 -13.668 12.222 1.00 93.00 89 ASN A N 1
ATOM 627 C CA . ASN A 1 89 ? -16.162 -12.810 12.055 1.00 93.00 89 ASN A CA 1
ATOM 628 C C . ASN A 1 89 ? -15.805 -11.606 11.177 1.00 93.00 89 ASN A C 1
ATOM 630 O O . ASN A 1 89 ? -14.689 -11.094 11.275 1.00 93.00 89 ASN A O 1
ATOM 634 N N . PRO A 1 90 ? -16.726 -11.111 10.335 1.00 93.69 90 PRO A N 1
ATOM 635 C CA . PRO A 1 90 ? -16.487 -9.896 9.566 1.00 93.69 90 PRO A CA 1
ATOM 636 C C . PRO A 1 90 ? -16.246 -8.689 10.480 1.00 93.69 90 PRO A C 1
ATOM 638 O O . PRO A 1 90 ? -16.967 -8.488 11.454 1.00 93.69 90 PRO A O 1
ATOM 641 N N . VAL A 1 91 ? -15.263 -7.855 10.137 1.00 92.81 91 VAL A N 1
ATOM 642 C CA . VAL A 1 91 ? -15.026 -6.573 10.816 1.00 92.81 91 VAL A CA 1
ATOM 643 C C . VAL A 1 91 ? -15.620 -5.464 9.965 1.00 92.81 91 VAL A C 1
ATOM 645 O O . VAL A 1 91 ? -15.155 -5.230 8.852 1.00 92.81 91 VAL A O 1
ATOM 648 N N . VAL A 1 92 ? -16.624 -4.767 10.490 1.00 91.44 92 VAL A N 1
ATOM 649 C CA . VAL A 1 92 ? -17.297 -3.634 9.825 1.00 91.44 92 VAL A CA 1
ATOM 650 C C . VAL A 1 92 ? -16.977 -2.326 10.541 1.00 91.44 92 VAL A C 1
ATOM 652 O O . VAL A 1 92 ? -16.601 -2.328 11.711 1.00 91.44 92 VAL A O 1
ATOM 655 N N . GLY A 1 93 ? -17.143 -1.193 9.873 1.00 87.81 93 GLY A N 1
ATOM 656 C CA . GLY A 1 93 ? -16.928 0.139 10.434 1.00 87.81 93 GLY A CA 1
ATOM 657 C C . GLY A 1 93 ? -15.472 0.604 10.442 1.00 87.81 93 GLY A C 1
ATOM 658 O O . GLY A 1 93 ? -15.164 1.555 11.153 1.00 87.81 93 GLY A O 1
ATOM 659 N N . LEU A 1 94 ? -14.579 -0.035 9.677 1.00 88.06 94 LEU A N 1
ATOM 660 C CA . LEU A 1 94 ? -13.211 0.472 9.458 1.00 88.06 94 LEU A CA 1
ATOM 661 C C . LEU A 1 94 ? -13.177 1.626 8.441 1.00 88.06 94 LEU A C 1
ATOM 663 O O . LEU A 1 94 ? -12.136 2.250 8.228 1.00 88.06 94 LEU A O 1
ATOM 667 N N . GLY A 1 95 ? -14.313 1.876 7.783 1.00 79.06 95 GLY A N 1
ATOM 668 C CA . GLY A 1 95 ? -14.494 2.934 6.805 1.00 79.06 95 GLY A CA 1
ATOM 669 C C . GLY A 1 95 ? -14.573 4.334 7.413 1.00 79.06 95 GLY A C 1
ATOM 670 O O . GLY A 1 95 ? -15.095 4.551 8.508 1.00 79.06 95 GLY A O 1
ATOM 671 N N . GLY A 1 96 ? -14.098 5.310 6.646 1.00 78.38 96 GLY A N 1
ATOM 672 C CA . GLY A 1 96 ? -14.309 6.731 6.888 1.00 78.38 96 GLY A CA 1
ATOM 673 C C . GLY A 1 96 ? -13.032 7.543 6.725 1.00 78.38 96 GLY A C 1
ATOM 674 O O . GLY A 1 96 ? -11.920 7.012 6.698 1.00 78.38 96 GLY A O 1
ATOM 675 N N . GLN A 1 97 ? -13.208 8.854 6.597 1.00 86.94 97 GLN A N 1
ATOM 676 C CA . GLN A 1 97 ? -12.100 9.773 6.404 1.00 86.94 97 GLN A CA 1
ATOM 677 C C . GLN A 1 97 ? -12.094 10.862 7.474 1.00 86.94 97 GLN A C 1
ATOM 679 O O . GLN A 1 97 ? -13.124 11.200 8.053 1.00 86.94 97 GLN A O 1
ATOM 684 N N . ILE A 1 98 ? -10.908 11.407 7.710 1.00 84.38 98 ILE A N 1
ATOM 685 C CA . ILE A 1 98 ? -10.650 12.526 8.611 1.00 84.38 98 ILE A CA 1
ATOM 686 C C . ILE A 1 98 ? -9.975 13.649 7.827 1.00 84.38 98 ILE A C 1
ATOM 688 O O . ILE A 1 98 ? -9.167 13.386 6.932 1.00 84.38 98 ILE A O 1
ATOM 692 N N . ALA A 1 99 ? -10.255 14.900 8.174 1.00 85.00 99 ALA A N 1
ATOM 693 C CA . ALA A 1 99 ? -9.599 16.064 7.593 1.00 85.00 99 ALA A CA 1
ATOM 694 C C . ALA A 1 99 ? -9.279 17.081 8.685 1.00 85.00 99 ALA A C 1
ATOM 696 O O . ALA A 1 99 ? -10.165 17.532 9.396 1.00 85.00 99 ALA A O 1
ATOM 697 N N . ALA A 1 100 ? -8.012 17.486 8.789 1.00 80.69 100 ALA A N 1
ATOM 698 C CA . ALA A 1 100 ? -7.699 18.703 9.534 1.00 80.69 100 ALA A CA 1
ATOM 699 C C . ALA A 1 100 ? -8.223 19.919 8.756 1.00 80.69 100 ALA A C 1
ATOM 701 O O . ALA A 1 100 ? -8.254 19.887 7.528 1.00 80.69 100 ALA A O 1
ATOM 702 N N . THR A 1 101 ? -8.536 21.022 9.439 1.00 74.50 101 THR A N 1
ATOM 703 C CA . THR A 1 101 ? -9.043 22.259 8.809 1.00 74.50 101 THR A CA 1
ATOM 704 C C . THR A 1 101 ? -8.134 22.803 7.697 1.00 74.50 101 THR A C 1
ATOM 706 O O . THR A 1 101 ? -8.612 23.431 6.760 1.00 74.50 101 THR A O 1
ATOM 709 N N . SER A 1 102 ? -6.823 22.556 7.778 1.00 73.00 102 SER A N 1
ATOM 710 C CA . SER A 1 102 ? -5.828 22.958 6.774 1.00 73.00 102 SER A CA 1
ATOM 711 C C . SER A 1 102 ? -5.483 21.865 5.755 1.00 73.00 102 SER A C 1
ATOM 713 O O . SER A 1 102 ? -4.637 22.083 4.885 1.00 73.00 102 SER A O 1
ATOM 715 N N . ALA A 1 103 ? -6.073 20.672 5.869 1.00 73.25 103 ALA A N 1
ATOM 716 C CA . ALA A 1 103 ? -5.774 19.565 4.976 1.00 73.25 103 ALA A CA 1
ATOM 717 C C . ALA A 1 103 ? -6.390 19.816 3.599 1.00 73.25 103 ALA A C 1
ATOM 719 O O . ALA A 1 103 ? -7.569 20.131 3.470 1.00 73.25 103 ALA A O 1
ATOM 720 N N . ALA A 1 104 ? -5.585 19.617 2.560 1.00 70.75 104 ALA A N 1
ATOM 721 C CA . ALA A 1 104 ? -6.038 19.793 1.189 1.00 70.75 104 ALA A CA 1
ATOM 722 C C . ALA A 1 104 ? -7.062 18.717 0.775 1.00 70.75 104 ALA A C 1
ATOM 724 O O . ALA A 1 104 ? -7.940 18.977 -0.042 1.00 70.75 104 ALA A O 1
ATOM 725 N N . LEU A 1 105 ? -6.954 17.516 1.357 1.00 80.38 105 LEU A N 1
ATOM 726 C CA . LEU A 1 105 ? -7.851 16.384 1.144 1.00 80.38 105 LEU A CA 1
ATOM 727 C C . LEU A 1 105 ? -8.057 15.612 2.451 1.00 80.38 105 LEU A C 1
ATOM 729 O O . LEU A 1 105 ? -7.121 15.526 3.258 1.00 80.38 105 LEU A O 1
ATOM 733 N N . PRO A 1 106 ? -9.232 14.996 2.646 1.00 84.25 106 PRO A N 1
ATOM 734 C CA . PRO A 1 106 ? -9.416 14.032 3.713 1.00 84.25 106 PRO A CA 1
ATOM 735 C C . PRO A 1 106 ? -8.579 12.768 3.461 1.00 84.25 106 PRO A C 1
ATOM 737 O O . PRO A 1 106 ? -8.143 12.473 2.342 1.00 84.25 106 PRO A O 1
ATOM 740 N N . VAL A 1 107 ? -8.329 12.028 4.537 1.00 87.62 107 VAL A N 1
ATOM 741 C CA . VAL A 1 107 ? -7.572 10.773 4.530 1.00 87.62 107 VAL A CA 1
ATOM 742 C C . VAL A 1 107 ? -8.334 9.678 5.255 1.00 87.62 107 VAL A C 1
ATOM 744 O O . VAL A 1 107 ? -8.951 9.932 6.285 1.00 87.62 107 VAL A O 1
ATOM 747 N N . ASN A 1 108 ? -8.244 8.448 4.766 1.00 89.94 108 ASN A N 1
ATOM 748 C CA . ASN A 1 108 ? -8.719 7.273 5.486 1.00 89.94 108 ASN A CA 1
ATOM 749 C C . ASN A 1 108 ? -7.861 7.061 6.740 1.00 89.94 108 ASN A C 1
ATOM 751 O O . ASN A 1 108 ? -6.630 7.161 6.686 1.00 89.94 108 ASN A O 1
ATOM 755 N N . TYR A 1 109 ? -8.510 6.803 7.876 1.00 83.56 109 TYR A N 1
ATOM 756 C CA . TYR A 1 109 ? -7.838 6.828 9.178 1.00 83.56 109 TYR A CA 1
ATOM 757 C C . TYR A 1 109 ? -7.304 5.466 9.646 1.00 83.56 109 TYR A C 1
ATOM 759 O O . TYR A 1 109 ? -6.329 5.446 10.396 1.00 83.56 109 TYR A O 1
ATOM 767 N N . ASN A 1 110 ? -7.883 4.343 9.194 1.00 89.94 110 ASN A N 1
ATOM 768 C CA . ASN A 1 110 ? -7.408 2.998 9.559 1.00 89.94 110 ASN A CA 1
ATOM 769 C C . ASN A 1 110 ? -6.817 2.171 8.413 1.00 89.94 110 ASN A C 1
ATOM 771 O O . ASN A 1 110 ? -6.232 1.121 8.673 1.00 89.94 110 ASN A O 1
ATOM 775 N N . LEU A 1 111 ? -6.965 2.615 7.165 1.00 93.44 111 LEU A N 1
ATOM 776 C CA . LEU A 1 111 ? -6.548 1.863 5.984 1.00 93.44 111 LEU A CA 1
ATOM 777 C C . LEU A 1 111 ? -5.664 2.715 5.078 1.00 93.44 111 LEU A C 1
ATOM 779 O O . LEU A 1 111 ? -5.983 3.865 4.771 1.00 93.44 111 LEU A O 1
ATOM 783 N N . GLN A 1 112 ? -4.540 2.137 4.666 1.00 94.75 112 GLN A N 1
ATOM 784 C CA . GLN A 1 112 ? -3.563 2.757 3.775 1.00 94.75 112 GLN A CA 1
ATOM 785 C C . GLN A 1 112 ? -3.099 1.724 2.751 1.00 94.75 112 GLN A C 1
ATOM 787 O O . GLN A 1 112 ? -2.967 0.540 3.074 1.00 94.75 112 GLN A O 1
ATOM 792 N N . PHE A 1 113 ? -2.823 2.175 1.530 1.00 97.81 113 PHE A N 1
ATOM 793 C CA . PHE A 1 113 ? -2.540 1.292 0.404 1.00 97.81 113 PHE A CA 1
ATOM 794 C C . PHE A 1 113 ? -1.247 1.689 -0.298 1.00 97.81 113 PHE A C 1
ATOM 796 O O . PHE A 1 113 ? -0.970 2.868 -0.481 1.00 97.81 113 PHE A O 1
ATOM 803 N N . THR A 1 114 ? -0.445 0.726 -0.731 1.00 98.06 114 THR A N 1
ATOM 804 C CA . THR A 1 114 ? 0.738 0.981 -1.567 1.00 98.06 114 THR A CA 1
ATOM 805 C C . THR A 1 114 ? 0.611 0.227 -2.881 1.00 98.06 114 THR A C 1
ATOM 807 O O . THR A 1 114 ? -0.133 -0.747 -2.974 1.00 98.06 114 THR A O 1
ATOM 810 N N . LEU A 1 115 ? 1.330 0.663 -3.915 1.00 98.44 115 LEU A N 1
ATOM 811 C CA . LEU A 1 115 ? 1.365 -0.051 -5.186 1.00 98.44 115 LEU A CA 1
ATOM 812 C C . LEU A 1 115 ? 2.751 0.066 -5.813 1.00 98.44 115 LEU A C 1
ATOM 814 O O . LEU A 1 115 ? 3.240 1.180 -6.006 1.00 98.44 115 LEU A O 1
ATOM 818 N N . ALA A 1 116 ? 3.374 -1.064 -6.139 1.00 98.75 116 ALA A N 1
ATOM 819 C CA . ALA A 1 116 ? 4.697 -1.107 -6.754 1.00 98.75 116 ALA A CA 1
ATOM 820 C C . ALA A 1 116 ? 4.761 -2.132 -7.888 1.00 98.75 116 ALA A C 1
ATOM 822 O O . ALA A 1 116 ? 4.206 -3.218 -7.777 1.00 98.75 116 ALA A O 1
ATOM 823 N N . LYS A 1 117 ? 5.465 -1.805 -8.969 1.00 98.38 117 LYS A N 1
ATOM 824 C CA . LYS A 1 117 ? 5.726 -2.697 -10.101 1.00 98.38 117 LYS A CA 1
ATOM 825 C C . LYS A 1 117 ? 7.066 -3.405 -9.923 1.00 98.38 117 LYS A C 1
ATOM 827 O O . LYS A 1 117 ? 8.047 -2.780 -9.513 1.00 98.38 117 LYS A O 1
ATOM 832 N N . LEU A 1 118 ? 7.116 -4.692 -10.253 1.00 98.62 118 LEU A N 1
ATOM 833 C CA . LEU A 1 118 ? 8.357 -5.452 -10.315 1.00 98.62 118 LEU A CA 1
ATOM 834 C C . LEU A 1 118 ? 9.057 -5.176 -11.644 1.00 98.62 118 LEU A C 1
ATOM 836 O O . LEU A 1 118 ? 8.521 -5.464 -12.713 1.00 98.62 118 LEU A O 1
ATOM 840 N N . ILE A 1 119 ? 10.275 -4.659 -11.566 1.00 97.94 119 ILE A N 1
ATOM 841 C CA . ILE A 1 119 ? 11.190 -4.559 -12.698 1.00 97.94 119 ILE A CA 1
ATOM 842 C C . ILE A 1 119 ? 12.031 -5.838 -12.719 1.00 97.94 119 ILE A C 1
ATOM 844 O O . ILE A 1 119 ? 12.619 -6.180 -11.683 1.00 97.94 119 ILE A O 1
ATOM 848 N N . PRO A 1 120 ? 12.072 -6.580 -13.840 1.00 95.38 120 PRO A N 1
ATOM 849 C CA . PRO A 1 120 ? 12.879 -7.789 -13.944 1.00 95.38 120 PRO A CA 1
ATOM 850 C C . PRO A 1 120 ? 14.374 -7.465 -13.844 1.00 95.38 120 PRO A C 1
ATOM 852 O O . PRO A 1 120 ? 14.787 -6.314 -13.967 1.00 95.38 120 PRO A O 1
ATOM 855 N N . ALA A 1 121 ? 15.185 -8.499 -13.616 1.00 94.00 121 ALA A N 1
ATOM 856 C CA . ALA A 1 121 ? 16.628 -8.368 -13.774 1.00 94.00 121 ALA A CA 1
ATOM 857 C C . ALA A 1 121 ? 16.957 -7.996 -15.227 1.00 94.00 121 ALA A C 1
ATOM 859 O O . ALA A 1 121 ? 16.282 -8.460 -16.151 1.00 94.00 121 ALA A O 1
ATOM 860 N N . ASP A 1 122 ? 17.978 -7.168 -15.427 1.00 90.12 122 ASP A N 1
ATOM 861 C CA . ASP A 1 122 ? 18.386 -6.740 -16.763 1.00 90.12 122 ASP A CA 1
ATOM 862 C C . ASP A 1 122 ? 19.562 -7.562 -17.309 1.00 90.12 122 ASP A C 1
ATOM 864 O O . ASP A 1 122 ? 20.201 -8.357 -16.615 1.00 90.12 122 ASP A O 1
ATOM 868 N N . THR A 1 123 ? 19.862 -7.370 -18.594 1.00 91.56 123 THR A N 1
ATOM 869 C CA . THR A 1 123 ? 20.972 -8.052 -19.277 1.00 91.56 123 THR A CA 1
ATOM 870 C C . THR A 1 123 ? 22.350 -7.554 -18.840 1.00 91.56 123 THR A C 1
ATOM 872 O O . THR A 1 123 ? 23.349 -8.177 -19.187 1.00 91.56 123 THR A O 1
ATOM 875 N N . ALA A 1 124 ? 22.420 -6.438 -18.107 1.00 90.88 124 ALA A N 1
ATOM 876 C CA . ALA A 1 124 ? 23.654 -5.910 -17.530 1.00 90.88 124 ALA A CA 1
ATOM 877 C C . ALA A 1 124 ? 23.983 -6.557 -16.170 1.00 90.88 124 ALA A C 1
ATOM 879 O O . ALA A 1 124 ? 25.028 -6.267 -15.590 1.00 90.88 124 ALA A O 1
ATOM 880 N N . GLY A 1 125 ? 23.123 -7.457 -15.681 1.00 90.81 125 GLY A N 1
ATOM 881 C CA . GLY A 1 125 ? 23.317 -8.193 -14.435 1.00 90.81 125 GLY A CA 1
ATOM 882 C C . GLY A 1 125 ? 22.734 -7.497 -13.207 1.00 90.81 125 GLY A C 1
ATOM 883 O O . GLY A 1 125 ? 22.945 -7.981 -12.093 1.00 90.81 125 GLY A O 1
ATOM 884 N N . ASN A 1 126 ? 21.985 -6.400 -13.369 1.00 91.75 126 ASN A N 1
ATOM 885 C CA . ASN A 1 126 ? 21.277 -5.801 -12.245 1.00 91.75 126 ASN A CA 1
ATOM 886 C C . ASN A 1 126 ? 20.141 -6.736 -11.803 1.00 91.75 126 ASN A C 1
ATOM 888 O O . ASN A 1 126 ? 19.387 -7.233 -12.647 1.00 91.75 126 ASN A O 1
ATOM 892 N N . PRO A 1 127 ? 19.981 -6.991 -10.492 1.00 95.31 127 PRO A N 1
ATOM 893 C CA . PRO A 1 127 ? 18.895 -7.825 -10.001 1.00 95.31 127 PRO A CA 1
ATOM 894 C C . PRO A 1 127 ? 17.539 -7.149 -10.238 1.00 95.31 127 PRO A C 1
ATOM 896 O O . PRO A 1 127 ? 17.450 -5.936 -10.422 1.00 95.31 127 PRO A O 1
ATOM 899 N N . SER A 1 128 ? 16.461 -7.935 -10.155 1.00 97.06 128 SER A N 1
ATOM 900 C CA . SER A 1 128 ? 15.103 -7.380 -10.147 1.00 97.06 128 SER A CA 1
ATOM 901 C C . SER A 1 128 ? 14.925 -6.346 -9.030 1.00 97.06 128 SER A C 1
ATOM 903 O O . SER A 1 128 ? 15.628 -6.383 -8.021 1.00 97.06 128 SER A O 1
ATOM 905 N N . LYS A 1 129 ? 13.969 -5.427 -9.162 1.00 97.62 129 LYS A N 1
ATOM 906 C CA . LYS A 1 129 ? 13.694 -4.416 -8.128 1.00 97.62 129 LYS A CA 1
ATOM 907 C C . LYS A 1 129 ? 12.239 -3.969 -8.137 1.00 97.62 129 LYS A C 1
ATOM 909 O O . LYS A 1 129 ? 11.575 -4.033 -9.165 1.00 97.62 129 LYS A O 1
ATOM 914 N N . TRP A 1 130 ? 11.749 -3.511 -6.990 1.00 98.56 130 TRP A N 1
ATOM 915 C CA . TRP A 1 130 ? 10.430 -2.890 -6.891 1.00 98.56 130 TRP A CA 1
ATOM 916 C C . TRP A 1 130 ? 10.534 -1.393 -7.182 1.00 98.56 130 TRP A C 1
ATOM 918 O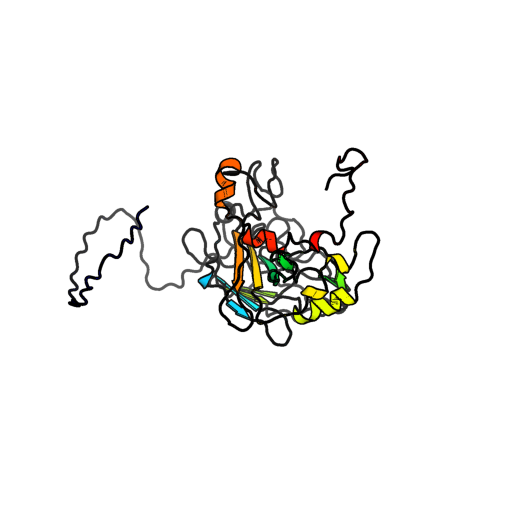 O . TRP A 1 130 ? 11.427 -0.724 -6.665 1.00 98.56 130 TRP A O 1
ATOM 928 N N . VAL A 1 131 ? 9.606 -0.876 -7.985 1.00 98.56 131 VAL A N 1
ATOM 929 C CA . VAL A 1 131 ? 9.444 0.554 -8.275 1.00 98.56 131 VAL A CA 1
ATOM 930 C C . VAL A 1 131 ? 8.022 0.953 -7.893 1.00 98.56 131 VAL A C 1
ATOM 932 O O . VAL A 1 131 ? 7.049 0.418 -8.419 1.00 98.56 131 VAL A O 1
ATOM 935 N N . SER A 1 132 ? 7.894 1.862 -6.933 1.00 98.62 132 SER A N 1
ATOM 936 C CA . SER A 1 132 ? 6.626 2.316 -6.369 1.00 98.62 132 SER A CA 1
ATOM 937 C C . SER A 1 132 ? 5.950 3.349 -7.264 1.00 98.62 132 SER A C 1
ATOM 939 O O . SER A 1 132 ? 6.584 4.304 -7.712 1.00 98.62 132 SER A O 1
ATOM 941 N N . TYR A 1 133 ? 4.638 3.202 -7.459 1.00 98.44 133 TYR A N 1
ATOM 942 C CA . TYR A 1 133 ? 3.786 4.231 -8.061 1.00 98.44 133 TYR A CA 1
ATOM 943 C C . TYR A 1 133 ? 3.431 5.349 -7.066 1.00 98.44 133 TYR A C 1
ATOM 945 O O . TYR A 1 133 ? 2.898 6.386 -7.459 1.00 98.44 133 TYR A O 1
ATOM 953 N N . MET A 1 134 ? 3.714 5.164 -5.772 1.00 97.38 134 MET A N 1
ATOM 954 C CA . MET A 1 134 ? 3.366 6.103 -4.699 1.00 97.38 134 MET A CA 1
ATOM 955 C C . MET A 1 134 ? 4.480 7.121 -4.432 1.00 97.38 134 MET A C 1
ATOM 957 O O . MET A 1 134 ? 4.884 7.322 -3.291 1.00 97.38 134 MET A O 1
ATOM 961 N N . VAL A 1 135 ? 4.982 7.754 -5.493 1.00 97.31 135 VAL A N 1
ATOM 962 C CA . VAL A 1 135 ? 6.100 8.723 -5.457 1.00 97.31 135 VAL A CA 1
ATOM 963 C C . VAL A 1 135 ? 5.698 10.152 -5.815 1.00 97.31 135 VAL A C 1
ATOM 965 O O . VAL A 1 135 ? 6.524 11.054 -5.930 1.00 97.31 135 VAL A O 1
ATOM 968 N N . THR A 1 136 ? 4.401 10.387 -5.972 1.00 93.56 136 THR A N 1
ATOM 969 C CA . THR A 1 136 ? 3.831 11.731 -6.022 1.00 93.56 136 THR A CA 1
ATOM 970 C C . THR A 1 136 ? 2.731 11.844 -4.974 1.00 93.56 136 THR A C 1
ATOM 972 O O . THR A 1 136 ? 2.200 10.843 -4.497 1.00 93.56 136 THR A O 1
ATOM 975 N N . LYS A 1 137 ? 2.369 13.056 -4.570 1.00 89.31 137 LYS A N 1
ATOM 976 C CA . LYS A 1 137 ? 1.242 13.327 -3.667 1.00 89.31 137 LYS A CA 1
ATOM 977 C C . LYS A 1 137 ? 0.471 14.559 -4.137 1.00 89.31 137 LYS A C 1
ATOM 979 O O . LYS A 1 137 ? 1.052 15.378 -4.858 1.00 89.31 137 LYS A O 1
ATOM 984 N N . PRO A 1 138 ? -0.818 14.686 -3.784 1.00 85.19 138 PRO A N 1
ATOM 985 C CA . PRO A 1 138 ? -1.590 15.866 -4.142 1.00 85.19 138 PRO A CA 1
ATOM 986 C C . PRO A 1 138 ? -0.918 17.128 -3.587 1.00 85.19 138 PRO A C 1
ATOM 988 O O . PRO A 1 138 ? -0.525 17.163 -2.420 1.00 85.19 138 PRO A O 1
ATOM 991 N N . GLY A 1 139 ? -0.736 18.128 -4.447 1.00 81.44 139 GLY A N 1
ATOM 992 C CA . GLY A 1 139 ? -0.238 19.457 -4.105 1.00 81.44 139 GLY A CA 1
ATOM 993 C C . GLY A 1 139 ? -1.402 20.418 -3.878 1.00 81.44 139 GLY A C 1
ATOM 994 O O . GLY A 1 139 ? -2.174 20.266 -2.933 1.00 81.44 139 GLY A O 1
ATOM 995 N N . THR A 1 140 ? -1.546 21.408 -4.760 1.00 70.50 140 THR A N 1
ATOM 996 C CA . THR A 1 140 ? -2.675 22.346 -4.744 1.00 70.50 140 THR A CA 1
ATOM 997 C C . THR A 1 140 ? -3.948 21.654 -5.229 1.00 70.50 140 THR A C 1
ATOM 999 O O . THR A 1 140 ? -3.964 20.991 -6.270 1.00 70.50 140 THR A O 1
ATOM 1002 N N . ILE A 1 141 ? -5.037 21.845 -4.490 1.00 66.12 141 ILE A N 1
ATOM 1003 C CA . ILE A 1 141 ? -6.361 21.311 -4.809 1.00 66.12 141 ILE A CA 1
ATOM 1004 C C . ILE A 1 141 ? -7.211 22.441 -5.386 1.00 66.12 141 ILE A C 1
ATOM 1006 O O . ILE A 1 141 ? -7.299 23.513 -4.793 1.00 66.12 141 ILE A O 1
ATOM 1010 N N . THR A 1 142 ? -7.801 22.220 -6.562 1.00 54.94 142 THR A N 1
ATOM 1011 C CA . THR A 1 142 ? -8.574 23.243 -7.292 1.00 54.94 142 THR A CA 1
ATOM 1012 C C . THR A 1 142 ? -10.076 23.174 -7.013 1.00 54.94 142 THR A C 1
ATOM 1014 O O . THR A 1 142 ? -10.801 24.097 -7.372 1.00 54.94 142 THR A O 1
ATOM 1017 N N . ALA A 1 143 ? -10.540 22.125 -6.325 1.00 55.53 143 ALA A N 1
ATOM 1018 C CA . ALA A 1 143 ? -11.883 22.019 -5.758 1.00 55.53 143 ALA A CA 1
ATOM 1019 C C . ALA A 1 143 ? -11.837 21.196 -4.460 1.00 55.53 143 ALA A C 1
ATOM 1021 O O . ALA A 1 143 ? -11.379 20.052 -4.474 1.00 55.53 143 ALA A O 1
ATOM 1022 N N . ALA A 1 144 ? -12.285 21.779 -3.342 1.00 49.94 144 ALA A N 1
ATOM 1023 C CA . ALA A 1 144 ? -12.331 21.090 -2.053 1.00 49.94 144 ALA A CA 1
ATOM 1024 C C . ALA A 1 144 ? -13.277 19.879 -2.115 1.00 49.94 144 ALA A C 1
ATOM 1026 O O . ALA A 1 144 ? -14.351 19.954 -2.716 1.00 49.94 144 ALA A O 1
ATOM 1027 N N . GLN A 1 145 ? -12.894 18.773 -1.473 1.00 50.62 145 GLN A N 1
ATOM 1028 C CA . GLN A 1 145 ? -13.813 17.654 -1.274 1.00 50.62 145 GLN A CA 1
ATOM 1029 C C . GLN A 1 145 ? -14.970 18.111 -0.360 1.00 50.62 145 GLN A C 1
ATOM 1031 O O . GLN A 1 145 ? -14.711 18.838 0.604 1.00 50.62 145 GLN A O 1
ATOM 1036 N N . PRO A 1 146 ? -16.231 17.702 -0.608 1.00 45.69 146 PRO A N 1
ATOM 1037 C CA . PRO A 1 146 ? -17.304 17.906 0.360 1.00 45.69 146 PRO A CA 1
ATOM 1038 C C . PRO A 1 146 ? -16.926 17.319 1.725 1.00 45.69 146 PRO A C 1
ATOM 1040 O O . PRO A 1 146 ? -16.264 16.278 1.790 1.00 45.69 146 PRO A O 1
ATOM 1043 N N . ALA A 1 147 ? -17.360 17.977 2.803 1.00 43.69 147 ALA A N 1
ATOM 1044 C CA . ALA A 1 147 ? -17.173 17.490 4.165 1.00 43.69 147 ALA A CA 1
ATOM 1045 C C . ALA A 1 147 ? -17.667 16.039 4.291 1.00 43.69 147 ALA A C 1
ATOM 1047 O O . ALA A 1 147 ? -18.758 15.694 3.831 1.00 43.69 147 ALA A O 1
ATOM 1048 N N . VAL A 1 148 ? -16.839 15.185 4.889 1.00 46.47 148 VAL A N 1
ATOM 1049 C CA . VAL A 1 148 ? -17.148 13.768 5.098 1.00 46.47 148 VAL A CA 1
ATOM 1050 C C . VAL A 1 148 ? -18.208 13.622 6.188 1.00 46.47 148 VAL A C 1
ATOM 1052 O O . VAL A 1 148 ? -18.169 14.326 7.197 1.00 46.47 148 VAL A O 1
ATOM 1055 N N . ALA A 1 149 ? -19.149 12.693 6.002 1.00 43.69 149 ALA A N 1
ATOM 1056 C CA . ALA A 1 149 ? -20.101 12.338 7.049 1.00 43.69 149 ALA A CA 1
ATOM 1057 C C . ALA A 1 149 ? -19.357 11.824 8.294 1.00 43.69 149 ALA A C 1
ATOM 1059 O O . ALA A 1 149 ? -18.329 11.151 8.187 1.00 43.69 149 ALA A O 1
ATOM 1060 N N . ALA A 1 150 ? -19.878 12.143 9.480 1.00 41.41 150 ALA A N 1
ATOM 1061 C CA . ALA A 1 150 ? -19.264 11.749 10.739 1.00 41.41 150 ALA A CA 1
ATOM 1062 C C . ALA A 1 150 ? -19.131 10.219 10.861 1.00 41.41 150 ALA A C 1
ATOM 1064 O O . ALA A 1 150 ? -20.024 9.467 10.454 1.00 41.41 150 ALA A O 1
ATOM 1065 N N . SER A 1 151 ? -18.027 9.779 11.475 1.00 40.84 151 SER A N 1
ATOM 1066 C CA . SER A 1 151 ? -17.788 8.389 11.883 1.00 40.84 151 SER A CA 1
ATOM 1067 C C . SER A 1 151 ? -19.039 7.786 12.539 1.00 40.84 151 SER A C 1
ATOM 1069 O O . SER A 1 151 ? -19.512 8.302 13.550 1.00 40.84 151 SER A O 1
ATOM 1071 N N . GLY A 1 152 ? -19.569 6.693 11.977 1.00 43.84 152 GLY A N 1
ATOM 1072 C CA . GLY A 1 152 ? -20.719 5.961 12.528 1.00 43.84 152 GLY A CA 1
ATOM 1073 C C . GLY A 1 152 ? -22.100 6.327 11.968 1.00 43.84 152 GLY A C 1
ATOM 1074 O O . GLY A 1 152 ? -23.099 5.823 12.480 1.00 43.84 152 GLY A O 1
ATOM 1075 N N . SER A 1 153 ? -22.183 7.154 10.923 1.00 38.97 153 SER A N 1
ATOM 1076 C CA . SER A 1 153 ? -23.428 7.367 10.170 1.00 38.97 153 SER A CA 1
ATOM 1077 C C . SER A 1 153 ? -23.606 6.330 9.045 1.00 38.97 153 SER A C 1
ATOM 1079 O O . SER A 1 153 ? -22.634 5.785 8.524 1.00 38.97 153 SER A O 1
ATOM 1081 N N . THR A 1 154 ? -24.864 6.012 8.708 1.00 34.75 154 THR A N 1
ATOM 1082 C CA . THR A 1 154 ? -25.262 5.181 7.548 1.00 34.75 154 THR A CA 1
ATOM 1083 C C . THR A 1 154 ? -24.567 5.642 6.261 1.00 34.75 154 THR A C 1
ATOM 1085 O O . THR A 1 154 ? -24.247 6.828 6.186 1.00 34.75 154 THR A O 1
ATOM 1088 N N . PRO A 1 155 ? -24.360 4.758 5.256 1.00 36.03 155 PRO A N 1
ATOM 1089 C CA . PRO A 1 155 ? -23.396 4.959 4.176 1.00 36.03 155 PRO A CA 1
ATOM 1090 C C . PRO A 1 155 ? -23.427 6.381 3.631 1.00 36.03 155 PRO A C 1
ATOM 1092 O O . PRO A 1 155 ? -24.435 6.821 3.076 1.00 36.03 155 PRO A O 1
ATOM 1095 N N . ALA A 1 156 ? -22.320 7.099 3.813 1.00 40.38 15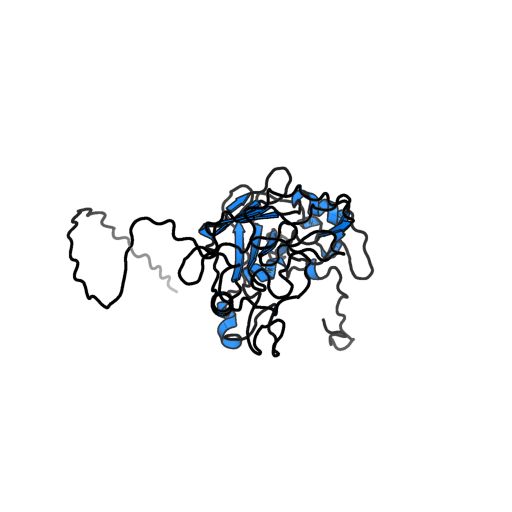6 ALA A N 1
ATOM 1096 C CA . ALA A 1 156 ? -22.123 8.362 3.137 1.00 40.38 156 ALA A CA 1
ATOM 1097 C C . ALA A 1 156 ? -22.190 8.077 1.635 1.00 40.38 156 ALA A C 1
ATOM 1099 O O . ALA A 1 156 ? -21.378 7.315 1.106 1.00 40.38 156 ALA A O 1
ATOM 1100 N N . THR A 1 157 ? -23.180 8.654 0.957 1.00 35.56 157 THR A N 1
ATOM 1101 C CA . THR A 1 157 ? -23.214 8.734 -0.504 1.00 35.56 157 THR A CA 1
ATOM 1102 C C . THR A 1 157 ? -21.825 9.150 -0.977 1.00 35.56 157 THR A C 1
ATOM 1104 O O . THR A 1 157 ? -21.295 10.137 -0.464 1.00 35.56 157 THR A O 1
ATOM 1107 N N . ALA A 1 158 ? -21.219 8.375 -1.884 1.00 40.16 158 ALA A N 1
ATOM 1108 C CA . ALA A 1 158 ? -19.857 8.600 -2.359 1.00 40.16 158 ALA A CA 1
ATOM 1109 C C . ALA A 1 158 ? -19.657 10.086 -2.699 1.00 40.16 158 ALA A C 1
ATOM 1111 O O . ALA A 1 158 ? -20.306 10.614 -3.603 1.00 40.16 158 ALA A O 1
ATOM 1112 N N . ALA A 1 159 ? -18.812 10.773 -1.926 1.00 46.84 159 ALA A N 1
ATOM 1113 C CA . ALA A 1 159 ? -18.510 12.175 -2.169 1.00 46.84 159 ALA A CA 1
ATOM 1114 C C . ALA A 1 159 ? -17.874 12.311 -3.559 1.00 46.84 159 ALA A C 1
ATOM 1116 O O . ALA A 1 159 ? -17.059 11.475 -3.957 1.00 46.84 159 ALA A O 1
ATOM 1117 N N . THR A 1 160 ? -18.241 13.355 -4.302 1.00 41.38 160 THR A N 1
ATOM 1118 C CA . THR A 1 160 ? -17.647 13.644 -5.611 1.00 41.38 160 THR A CA 1
ATOM 1119 C C . THR A 1 160 ? -16.118 13.721 -5.467 1.00 41.38 160 THR A C 1
ATOM 1121 O O . THR A 1 160 ? -15.649 14.451 -4.587 1.00 41.38 160 THR A O 1
ATOM 1124 N N . PRO A 1 161 ? -15.327 12.986 -6.276 1.00 52.16 161 PRO A N 1
ATOM 1125 C CA . PRO A 1 161 ? -13.876 12.958 -6.125 1.00 52.16 161 PRO A CA 1
ATOM 1126 C C . PRO A 1 161 ? -13.272 14.355 -6.280 1.00 52.16 161 PRO A C 1
ATOM 1128 O O . PRO A 1 161 ? -13.621 15.085 -7.209 1.00 52.16 161 PRO A O 1
ATOM 1131 N N . ALA A 1 162 ? -12.349 14.722 -5.392 1.00 57.44 162 ALA A N 1
ATOM 1132 C CA . ALA A 1 162 ? -11.623 15.978 -5.507 1.00 57.44 162 ALA A CA 1
ATOM 1133 C C . ALA A 1 162 ? -10.777 16.017 -6.791 1.00 57.44 162 ALA A C 1
ATOM 1135 O O . ALA A 1 162 ? -10.113 15.038 -7.148 1.00 57.44 162 ALA A O 1
ATOM 1136 N N . THR A 1 163 ? -10.747 17.173 -7.456 1.00 64.25 163 THR A N 1
ATOM 1137 C CA . THR A 1 163 ? -9.851 17.406 -8.593 1.00 64.25 163 THR A CA 1
ATOM 1138 C C . THR A 1 163 ? -8.518 17.935 -8.076 1.00 64.25 163 THR A C 1
ATOM 1140 O O . THR A 1 163 ? -8.425 19.040 -7.538 1.00 64.25 163 THR A O 1
ATOM 1143 N N . VAL A 1 164 ? -7.468 17.129 -8.231 1.00 70.88 164 VAL A N 1
ATOM 1144 C CA . VAL A 1 164 ? -6.099 17.516 -7.878 1.00 70.88 164 VAL A CA 1
ATOM 1145 C C . VAL A 1 164 ? -5.542 18.406 -8.987 1.00 70.88 164 VAL A C 1
ATOM 1147 O O . VAL A 1 164 ? -5.402 17.955 -10.122 1.00 70.88 164 VAL A O 1
ATOM 1150 N N . GLY A 1 165 ? -5.237 19.666 -8.665 1.00 69.94 165 GLY A N 1
ATOM 1151 C CA . GLY A 1 165 ? -4.725 20.639 -9.632 1.00 69.94 165 GLY A CA 1
ATOM 1152 C C . GLY A 1 165 ? -3.240 20.458 -9.935 1.00 69.94 165 GLY A C 1
ATOM 1153 O O . GLY A 1 165 ? -2.827 20.601 -11.082 1.00 69.94 165 GLY A O 1
ATOM 1154 N N . THR A 1 166 ? -2.437 20.115 -8.925 1.00 80.94 166 THR A N 1
ATOM 1155 C CA . THR A 1 166 ? -1.004 19.829 -9.091 1.00 80.94 166 THR A CA 1
ATOM 1156 C C . THR A 1 166 ? -0.576 18.599 -8.296 1.00 80.94 166 THR A C 1
ATOM 1158 O O . THR A 1 166 ? -1.108 18.311 -7.224 1.00 80.94 166 THR A O 1
ATOM 1161 N N . TRP A 1 167 ? 0.412 17.875 -8.820 1.00 89.12 167 TRP A N 1
ATOM 1162 C CA . TRP A 1 167 ? 1.078 16.764 -8.141 1.00 89.12 167 TRP A CA 1
ATOM 1163 C C . TRP A 1 167 ? 2.510 17.168 -7.809 1.00 89.12 167 TRP A C 1
ATOM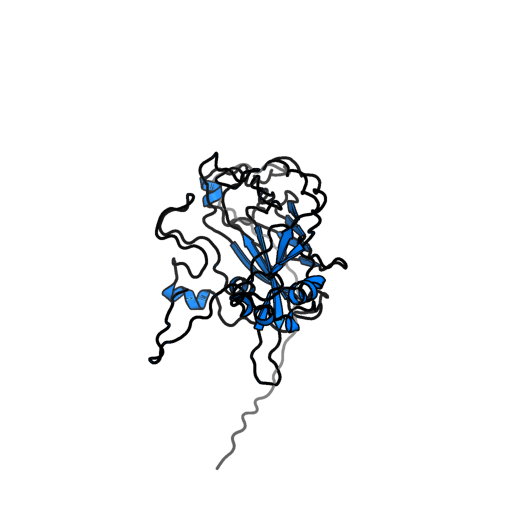 1165 O O . TRP A 1 167 ? 3.187 17.770 -8.638 1.00 89.12 167 TRP A O 1
ATOM 1175 N N . VAL A 1 168 ? 2.974 16.829 -6.607 1.00 91.00 168 VAL A N 1
ATOM 1176 C CA . VAL A 1 168 ? 4.359 17.067 -6.175 1.00 91.00 168 VAL A CA 1
ATOM 1177 C C . VAL A 1 168 ? 5.051 15.743 -5.878 1.00 91.00 168 VAL A C 1
ATOM 1179 O O . VAL A 1 168 ? 4.397 14.789 -5.456 1.00 91.00 168 VAL A O 1
ATOM 1182 N N . GLY A 1 169 ? 6.364 15.673 -6.097 1.00 92.69 169 GLY A N 1
ATOM 1183 C CA . GLY A 1 169 ? 7.155 14.477 -5.808 1.00 92.69 169 GLY A CA 1
ATOM 1184 C C . GLY A 1 169 ? 7.279 14.187 -4.311 1.00 92.69 169 GLY A C 1
ATOM 1185 O O . GLY A 1 169 ? 7.200 15.086 -3.470 1.00 92.69 169 GLY A O 1
ATOM 1186 N N . THR A 1 170 ? 7.479 12.918 -3.978 1.00 94.44 170 THR A N 1
ATOM 1187 C CA . THR A 1 170 ? 7.759 12.419 -2.628 1.00 94.44 170 THR A CA 1
ATOM 1188 C C . THR A 1 170 ? 8.540 11.110 -2.728 1.00 94.44 170 THR A C 1
ATOM 1190 O O . THR A 1 170 ? 8.411 10.389 -3.716 1.00 94.44 170 THR A O 1
ATOM 1193 N N . TYR A 1 171 ? 9.302 10.759 -1.690 1.00 93.50 171 TYR A N 1
ATOM 1194 C CA . TYR A 1 171 ? 9.752 9.375 -1.524 1.00 93.50 171 TYR A CA 1
ATOM 1195 C C . TYR A 1 171 ? 8.536 8.429 -1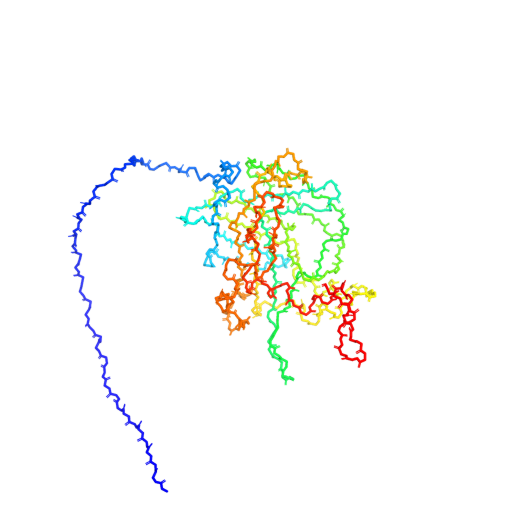.449 1.00 93.50 171 TYR A C 1
ATOM 1197 O O . TYR A 1 171 ? 7.434 8.889 -1.108 1.00 93.50 171 TYR A O 1
ATOM 1205 N N . PRO A 1 172 ? 8.709 7.124 -1.739 1.00 96.62 172 PRO A N 1
ATOM 1206 C CA . PRO A 1 172 ? 7.616 6.165 -1.721 1.00 96.62 172 PRO A CA 1
ATOM 1207 C C . PRO A 1 172 ? 6.813 6.195 -0.420 1.00 96.62 172 PRO A C 1
ATOM 1209 O O . PRO A 1 172 ? 7.339 6.025 0.681 1.00 96.62 172 PRO A O 1
ATOM 1212 N N . THR A 1 173 ? 5.511 6.378 -0.563 1.00 92.88 173 THR A N 1
ATOM 1213 C CA . THR A 1 173 ? 4.555 6.460 0.542 1.00 92.88 173 THR A CA 1
ATOM 1214 C C . THR A 1 173 ? 3.383 5.505 0.282 1.00 92.88 173 THR A C 1
ATOM 1216 O O . THR A 1 173 ? 3.464 4.595 -0.542 1.00 92.88 173 THR A O 1
ATOM 1219 N N . PHE A 1 174 ? 2.297 5.673 1.019 1.00 93.12 174 PHE A N 1
ATOM 1220 C CA . PHE A 1 174 ? 1.002 5.059 0.783 1.00 93.12 174 PHE A CA 1
ATOM 1221 C C . PHE A 1 174 ? 0.003 6.091 0.243 1.00 93.12 174 PHE A C 1
ATOM 1223 O O . PHE A 1 174 ? 0.160 7.300 0.424 1.00 93.12 174 PHE A O 1
ATOM 1230 N N . ASP A 1 175 ? -1.044 5.591 -0.399 1.00 93.62 175 ASP A N 1
ATOM 1231 C CA . ASP A 1 175 ? -2.274 6.301 -0.701 1.00 93.62 175 ASP A CA 1
ATOM 1232 C C . ASP A 1 175 ? -3.289 6.020 0.412 1.00 93.62 175 ASP A C 1
ATOM 1234 O O . ASP A 1 175 ? -3.572 4.872 0.761 1.00 93.62 175 ASP A O 1
ATOM 1238 N N . ASN A 1 176 ? -3.825 7.088 0.983 1.00 92.00 176 ASN A N 1
ATOM 1239 C CA . ASN A 1 176 ? -4.988 7.051 1.859 1.00 92.00 176 ASN A CA 1
ATOM 1240 C C . ASN A 1 176 ? -5.967 8.187 1.537 1.00 92.00 176 ASN A C 1
ATOM 1242 O O . ASN A 1 176 ? -6.869 8.442 2.328 1.00 92.00 176 ASN A O 1
ATOM 1246 N N . ASN A 1 177 ? -5.807 8.861 0.395 1.00 90.25 177 ASN A N 1
ATOM 1247 C CA . ASN A 1 177 ? -6.681 9.951 -0.047 1.00 90.25 177 ASN A CA 1
ATOM 1248 C C . ASN A 1 177 ? -7.790 9.472 -0.994 1.00 90.25 177 ASN A C 1
ATOM 1250 O O . ASN A 1 177 ? -8.662 10.254 -1.363 1.00 90.25 177 ASN A O 1
ATOM 1254 N N . GLY A 1 178 ? -7.744 8.208 -1.415 1.00 90.69 178 GLY A N 1
ATOM 1255 C CA . GLY A 1 178 ? -8.802 7.567 -2.181 1.00 90.69 178 GLY A CA 1
ATOM 1256 C C . GLY A 1 178 ? -10.096 7.377 -1.389 1.00 90.69 178 GLY A C 1
ATOM 1257 O O . GLY A 1 178 ? -10.193 7.681 -0.195 1.00 90.69 178 GLY A O 1
ATOM 1258 N N . THR A 1 179 ? -11.107 6.848 -2.067 1.00 91.38 179 THR A N 1
ATOM 1259 C CA . THR A 1 179 ? -12.426 6.596 -1.482 1.00 91.38 179 THR A CA 1
ATOM 1260 C C . THR A 1 179 ? -12.524 5.152 -1.014 1.00 91.38 179 THR A C 1
ATOM 1262 O O . THR A 1 179 ? -12.313 4.232 -1.806 1.00 91.38 179 THR A O 1
ATOM 1265 N N . LEU A 1 180 ? -12.883 4.959 0.252 1.00 92.44 180 LEU A N 1
ATOM 1266 C CA . LEU A 1 180 ? -13.147 3.652 0.841 1.00 92.44 180 LEU A CA 1
ATOM 1267 C C . LEU A 1 180 ? -14.653 3.480 1.060 1.00 92.44 180 LEU A C 1
ATOM 1269 O O . LEU A 1 180 ? -15.281 4.293 1.736 1.00 92.44 180 LEU A O 1
ATOM 1273 N N . VAL A 1 181 ? -15.212 2.410 0.508 1.00 91.75 181 VAL A N 1
ATOM 1274 C CA . VAL A 1 181 ? -16.592 1.977 0.724 1.00 91.75 181 VAL A CA 1
ATOM 1275 C C . VAL A 1 181 ? -16.574 0.767 1.649 1.00 91.75 181 VAL A C 1
ATOM 1277 O O . VAL A 1 181 ? -15.859 -0.200 1.388 1.00 91.75 181 VAL A O 1
ATOM 1280 N N . ASP A 1 182 ? -17.353 0.839 2.723 1.00 91.12 182 ASP A N 1
ATOM 1281 C CA . ASP A 1 182 ? -17.651 -0.273 3.625 1.00 91.12 182 ASP A CA 1
ATOM 1282 C C . ASP A 1 182 ? -19.024 -0.845 3.253 1.00 91.12 182 ASP A C 1
ATOM 1284 O O . ASP A 1 182 ? -20.028 -0.126 3.287 1.00 91.12 182 ASP A O 1
ATOM 1288 N N . ASN A 1 183 ? -19.071 -2.123 2.875 1.00 90.88 183 ASN A N 1
ATOM 1289 C CA . ASN A 1 183 ? -20.313 -2.783 2.468 1.00 90.88 183 ASN A CA 1
ATOM 1290 C C . ASN A 1 183 ? -21.136 -3.294 3.667 1.00 90.88 183 ASN A C 1
ATOM 1292 O O . ASN A 1 183 ? -22.186 -3.905 3.476 1.00 90.88 183 ASN A O 1
ATOM 1296 N N . ASN A 1 184 ? -20.692 -3.023 4.901 1.00 88.38 184 ASN A N 1
ATOM 1297 C CA . ASN A 1 184 ? -21.318 -3.427 6.164 1.00 88.38 184 ASN A CA 1
ATOM 1298 C C . ASN A 1 184 ? -21.435 -4.948 6.370 1.00 88.38 184 ASN A C 1
ATOM 1300 O O . ASN A 1 184 ? -22.250 -5.408 7.170 1.00 88.38 184 ASN A O 1
ATOM 1304 N N . ASP A 1 185 ? -20.603 -5.732 5.689 1.00 90.00 185 ASP A N 1
ATOM 1305 C CA . ASP A 1 185 ? -20.536 -7.196 5.802 1.00 90.00 185 ASP A CA 1
ATOM 1306 C C . ASP A 1 185 ? -19.095 -7.719 5.982 1.00 90.00 185 ASP A C 1
ATOM 1308 O O . ASP A 1 185 ? -18.830 -8.920 5.897 1.00 90.00 185 ASP A O 1
ATOM 1312 N N . GLY A 1 186 ? -18.152 -6.807 6.230 1.00 92.06 186 GLY A N 1
ATOM 1313 C CA . GLY A 1 186 ? -16.717 -7.063 6.340 1.00 92.06 186 GLY A CA 1
ATOM 1314 C C . GLY A 1 186 ? -15.980 -6.969 5.009 1.00 92.06 186 GLY A C 1
ATOM 1315 O O . GLY A 1 186 ? -14.755 -7.079 4.994 1.00 92.06 186 GLY A O 1
ATOM 1316 N N . THR A 1 187 ? -16.688 -6.765 3.897 1.00 95.81 187 THR A N 1
ATOM 1317 C CA . THR A 1 187 ? -16.079 -6.463 2.603 1.00 95.81 187 THR A CA 1
ATOM 1318 C C . THR A 1 187 ? -15.962 -4.958 2.390 1.00 95.81 187 THR A C 1
ATOM 1320 O O . THR A 1 187 ? -16.818 -4.168 2.791 1.00 95.81 187 THR A O 1
ATOM 1323 N N . TYR A 1 188 ? -14.871 -4.568 1.740 1.00 96.56 188 TYR A N 1
ATOM 1324 C CA . TYR A 1 188 ? -14.523 -3.182 1.475 1.00 96.56 188 TYR A CA 1
ATOM 1325 C C . TYR A 1 188 ? -14.114 -3.013 0.019 1.00 96.56 188 TYR A C 1
ATOM 1327 O O . TYR A 1 188 ? -13.565 -3.931 -0.598 1.00 96.56 188 TYR A O 1
ATOM 1335 N N . GLN A 1 189 ? -14.329 -1.811 -0.510 1.00 96.88 189 GLN A N 1
ATOM 1336 C CA . GLN A 1 189 ? -13.790 -1.384 -1.794 1.00 96.88 189 GLN A CA 1
ATOM 1337 C C . GLN A 1 189 ? -13.004 -0.087 -1.624 1.00 96.88 189 GLN A C 1
ATOM 1339 O O . GLN A 1 189 ? -13.543 0.916 -1.166 1.00 96.88 189 GLN A O 1
ATOM 1344 N N . TYR A 1 190 ? -11.741 -0.089 -2.035 1.00 97.25 190 TYR A N 1
ATOM 1345 C CA . TYR A 1 190 ? -10.907 1.100 -2.099 1.00 97.25 190 TYR A CA 1
ATOM 1346 C C . TYR A 1 190 ? -10.667 1.508 -3.546 1.00 97.25 190 TYR A C 1
ATOM 1348 O O . TYR A 1 190 ? -10.143 0.721 -4.329 1.00 97.25 190 TYR A O 1
ATOM 1356 N N . THR A 1 191 ? -11.002 2.745 -3.893 1.00 96.19 191 THR A N 1
ATOM 1357 C CA . THR A 1 191 ? -10.610 3.347 -5.171 1.00 96.19 191 THR A CA 1
ATOM 1358 C C . THR A 1 191 ? -9.521 4.370 -4.912 1.00 96.19 191 THR A C 1
ATOM 1360 O O . THR A 1 191 ? -9.732 5.336 -4.178 1.00 96.19 191 THR A O 1
ATOM 1363 N N . PHE A 1 192 ? -8.354 4.169 -5.518 1.00 95.50 192 PHE A N 1
ATOM 1364 C CA . PHE A 1 192 ? -7.226 5.084 -5.387 1.00 95.50 192 PHE A CA 1
ATOM 1365 C C . PHE A 1 192 ? -7.585 6.474 -5.918 1.00 95.50 192 PHE A C 1
ATOM 1367 O O . PHE A 1 192 ? -8.221 6.621 -6.964 1.00 95.50 192 PHE A O 1
ATOM 1374 N N . LEU A 1 193 ? -7.098 7.516 -5.241 1.00 91.19 193 LEU A N 1
ATOM 1375 C CA . LEU A 1 193 ? -7.143 8.864 -5.803 1.00 91.19 193 LEU A CA 1
ATOM 1376 C C . LEU A 1 193 ? -6.211 8.968 -7.016 1.00 91.19 193 LEU A C 1
ATOM 1378 O O . LEU A 1 193 ? -6.523 9.648 -7.998 1.00 91.19 193 LEU A O 1
ATOM 1382 N N . ARG A 1 194 ? -5.052 8.311 -6.936 1.00 91.31 194 ARG A N 1
ATOM 1383 C CA . ARG A 1 194 ? -4.002 8.359 -7.950 1.00 91.31 194 ARG A CA 1
ATOM 1384 C C . ARG A 1 194 ? -4.391 7.629 -9.227 1.00 91.31 194 ARG A C 1
ATOM 1386 O O . ARG A 1 194 ? -4.797 6.475 -9.191 1.00 91.31 194 ARG A O 1
ATOM 1393 N N . ASP A 1 195 ? -4.170 8.304 -10.350 1.00 94.50 195 ASP A N 1
ATOM 1394 C CA . ASP A 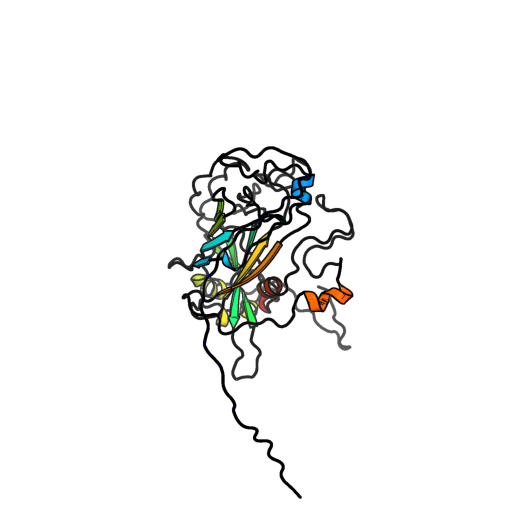1 195 ? -4.056 7.660 -11.656 1.00 94.50 195 ASP A CA 1
ATOM 1395 C C . ASP A 1 195 ? -2.613 7.161 -11.830 1.00 94.50 195 ASP A C 1
ATOM 1397 O O . ASP A 1 195 ? -1.683 7.966 -11.930 1.00 94.50 195 ASP A O 1
ATOM 1401 N N . ILE A 1 196 ? -2.419 5.841 -11.820 1.00 96.44 196 ILE A N 1
ATOM 1402 C CA . ILE A 1 196 ? -1.094 5.214 -11.919 1.00 96.44 196 ILE A CA 1
ATOM 1403 C C . ILE A 1 196 ? -0.513 5.273 -13.335 1.00 96.44 196 ILE A C 1
ATOM 1405 O O . ILE A 1 196 ? 0.698 5.146 -13.501 1.00 96.44 196 ILE A O 1
ATOM 1409 N N . THR A 1 197 ? -1.344 5.519 -14.351 1.00 97.19 197 THR A N 1
ATOM 1410 C CA . THR A 1 197 ? -0.900 5.673 -15.744 1.00 97.19 197 THR A CA 1
ATOM 1411 C C . THR A 1 197 ? -0.246 7.033 -15.983 1.00 97.19 197 THR A C 1
ATOM 1413 O O . THR A 1 197 ? 0.641 7.158 -16.826 1.00 97.19 197 THR A O 1
ATOM 1416 N N . ALA A 1 198 ? -0.599 8.035 -15.173 1.00 96.25 198 ALA A N 1
ATOM 1417 C CA . ALA A 1 198 ? -0.056 9.388 -15.257 1.00 96.25 198 ALA A CA 1
ATOM 1418 C C . ALA A 1 198 ? 1.246 9.602 -14.457 1.00 96.25 198 ALA A C 1
ATOM 1420 O O . ALA A 1 198 ? 1.900 10.634 -14.625 1.00 96.25 198 ALA A O 1
ATOM 1421 N N . VAL A 1 199 ? 1.643 8.667 -13.583 1.00 97.06 199 VAL A N 1
ATOM 1422 C CA . VAL A 1 199 ? 2.737 8.875 -12.608 1.00 97.06 199 VAL A CA 1
ATOM 1423 C C . VAL A 1 199 ? 4.071 9.189 -13.281 1.00 97.06 199 VAL A C 1
ATOM 1425 O O . VAL A 1 199 ? 4.764 10.110 -12.852 1.00 97.06 199 VAL A O 1
ATOM 1428 N N . GLN A 1 200 ? 4.421 8.491 -14.363 1.00 97.94 200 GLN A N 1
ATOM 1429 C CA . GLN A 1 200 ? 5.659 8.771 -15.095 1.00 97.94 200 GLN A CA 1
ATOM 1430 C C . GLN A 1 200 ? 5.691 10.207 -15.634 1.00 97.94 200 GLN A C 1
ATOM 1432 O O . GLN A 1 200 ? 6.687 10.908 -15.467 1.00 97.94 200 GLN A O 1
ATOM 1437 N N . ALA A 1 201 ? 4.598 10.661 -16.251 1.00 96.69 201 ALA A N 1
ATOM 1438 C CA . ALA A 1 201 ? 4.500 12.018 -16.779 1.00 96.69 201 ALA A CA 1
ATOM 1439 C C . ALA A 1 201 ? 4.585 13.066 -15.657 1.00 96.69 201 ALA A C 1
ATOM 1441 O O . ALA A 1 201 ? 5.285 14.065 -15.808 1.00 96.69 201 ALA A O 1
ATOM 1442 N N . GLN A 1 202 ? 3.939 12.807 -14.514 1.00 95.75 202 GLN A N 1
ATOM 1443 C CA . GLN A 1 202 ? 4.026 13.671 -13.333 1.00 95.75 202 GLN A CA 1
ATOM 1444 C C . GLN A 1 202 ? 5.465 13.785 -12.821 1.00 95.75 202 GLN A C 1
ATOM 1446 O O . GLN A 1 202 ? 5.924 14.894 -12.574 1.00 95.75 202 GLN A O 1
ATOM 1451 N N . VAL A 1 203 ? 6.187 12.664 -12.697 1.00 96.69 203 VAL A N 1
ATOM 1452 C CA . VAL A 1 203 ? 7.587 12.661 -12.243 1.00 96.69 203 VAL A CA 1
ATOM 1453 C C . VAL A 1 203 ? 8.508 13.354 -13.246 1.00 96.69 203 VAL A C 1
ATOM 1455 O O . VAL A 1 203 ? 9.367 14.135 -12.847 1.00 96.69 203 VAL A O 1
ATOM 1458 N N . ASN A 1 204 ? 8.303 13.142 -14.547 1.00 96.88 204 ASN A N 1
ATOM 1459 C CA . ASN A 1 204 ? 9.082 13.812 -15.591 1.00 96.88 204 ASN A CA 1
ATOM 1460 C C . ASN A 1 204 ? 8.910 15.339 -15.585 1.00 96.88 204 ASN A C 1
ATOM 1462 O O . ASN A 1 204 ? 9.828 16.050 -15.996 1.00 96.88 204 ASN A O 1
ATOM 1466 N N . ALA A 1 205 ? 7.760 15.832 -15.117 1.00 94.38 205 ALA A N 1
ATOM 1467 C CA . ALA A 1 205 ? 7.459 17.255 -14.990 1.00 94.38 205 ALA A CA 1
ATOM 1468 C C . ALA A 1 205 ? 7.998 17.894 -13.696 1.00 94.38 205 ALA A C 1
ATOM 1470 O O . ALA A 1 205 ? 7.876 19.107 -13.530 1.00 94.38 205 ALA A O 1
ATOM 1471 N N . LEU A 1 206 ? 8.575 17.113 -12.774 1.00 92.31 206 LEU A N 1
ATOM 1472 C CA . LEU A 1 206 ? 9.156 17.652 -11.545 1.00 92.31 206 LEU A CA 1
ATOM 1473 C C . LEU A 1 206 ? 10.429 18.453 -11.834 1.00 92.31 206 LEU A C 1
ATOM 1475 O O . LEU A 1 206 ? 11.233 18.114 -12.708 1.00 92.31 206 LEU A O 1
ATOM 1479 N N . THR A 1 207 ? 10.625 19.492 -11.029 1.00 91.12 207 THR A N 1
ATOM 1480 C CA . THR A 1 207 ? 11.859 20.275 -10.988 1.00 91.12 207 THR A CA 1
ATOM 1481 C C . THR A 1 207 ? 12.751 19.745 -9.877 1.00 91.12 207 THR A C 1
ATOM 1483 O O . THR A 1 207 ? 12.294 19.585 -8.743 1.00 91.12 207 THR A O 1
ATOM 1486 N N . ASP A 1 208 ? 14.020 19.510 -10.199 1.00 89.94 208 ASP A N 1
ATOM 1487 C CA . ASP A 1 208 ? 15.001 19.056 -9.219 1.00 89.94 208 ASP A CA 1
ATOM 1488 C C . ASP A 1 208 ? 15.281 20.142 -8.169 1.00 89.94 208 ASP A C 1
ATOM 1490 O O . ASP A 1 208 ? 15.289 21.341 -8.463 1.00 89.94 208 ASP A O 1
ATOM 1494 N N . THR A 1 209 ? 15.538 19.715 -6.935 1.00 88.06 209 THR A N 1
ATOM 1495 C CA . THR A 1 209 ? 16.030 20.572 -5.846 1.00 88.06 209 THR A CA 1
ATOM 1496 C C . THR A 1 209 ? 17.360 20.039 -5.316 1.00 88.06 209 THR A C 1
ATOM 1498 O O . THR A 1 209 ? 17.894 19.061 -5.830 1.00 88.06 209 THR A O 1
ATOM 1501 N N . THR A 1 210 ? 17.912 20.656 -4.270 1.00 84.19 210 THR A N 1
ATOM 1502 C CA . THR A 1 210 ? 19.187 20.228 -3.669 1.00 84.19 210 THR A CA 1
ATOM 1503 C C . THR A 1 210 ? 19.163 18.807 -3.106 1.00 84.19 210 THR A C 1
ATOM 1505 O O . THR A 1 210 ? 20.213 18.176 -3.028 1.00 84.19 210 THR A O 1
ATOM 1508 N N . THR A 1 211 ? 17.994 18.305 -2.702 1.00 83.00 211 THR A N 1
ATOM 1509 C CA . THR A 1 211 ? 17.831 16.964 -2.111 1.00 83.00 211 THR A CA 1
ATOM 1510 C C . THR A 1 211 ? 16.793 16.112 -2.828 1.00 83.00 211 THR A C 1
ATOM 1512 O O . THR A 1 211 ? 16.532 14.989 -2.418 1.00 83.00 211 THR A O 1
ATOM 1515 N N . SER A 1 212 ? 16.140 16.640 -3.863 1.00 90.56 212 SER A N 1
ATOM 1516 C CA . SER A 1 212 ? 15.039 15.968 -4.554 1.00 90.56 212 SER A CA 1
ATOM 1517 C C . SER A 1 212 ? 15.333 15.925 -6.044 1.00 90.56 212 SER A C 1
ATOM 1519 O O . SER A 1 212 ? 14.967 16.849 -6.767 1.00 90.56 212 SER A O 1
ATOM 1521 N N . PHE A 1 213 ? 16.006 14.870 -6.498 1.00 92.88 213 PHE A N 1
ATOM 1522 C CA . PHE A 1 213 ? 16.305 14.671 -7.912 1.00 92.88 213 PHE A CA 1
ATOM 1523 C C . PHE A 1 213 ? 15.279 13.724 -8.521 1.00 92.88 213 PHE A C 1
ATOM 1525 O O . PHE A 1 213 ? 15.118 12.596 -8.065 1.00 92.88 213 PHE A O 1
ATOM 1532 N N . LYS A 1 214 ? 14.603 14.123 -9.597 1.00 94.19 214 LYS A N 1
ATOM 1533 C CA . LYS A 1 214 ? 13.616 13.280 -10.290 1.00 94.19 214 LYS A CA 1
ATOM 1534 C C . LYS A 1 214 ? 14.188 11.931 -10.723 1.00 94.19 214 LYS A C 1
ATOM 1536 O O . LYS A 1 214 ? 13.447 10.958 -10.774 1.00 94.19 214 LYS A O 1
ATOM 1541 N N . ALA A 1 215 ? 15.493 11.862 -11.001 1.00 96.12 215 ALA A N 1
ATOM 1542 C CA . ALA A 1 215 ? 16.190 10.624 -11.338 1.00 96.12 215 ALA A CA 1
ATOM 1543 C C . ALA A 1 215 ? 16.125 9.583 -10.207 1.00 96.12 215 ALA A C 1
ATOM 1545 O O . ALA A 1 215 ? 16.028 8.392 -10.496 1.00 96.12 215 ALA A O 1
ATOM 1546 N N . ASP A 1 216 ? 16.093 10.023 -8.944 1.00 95.62 216 ASP A N 1
ATOM 1547 C CA . ASP A 1 216 ? 15.945 9.132 -7.792 1.00 95.62 216 ASP A CA 1
ATOM 1548 C C . ASP A 1 216 ? 14.603 8.399 -7.826 1.00 95.62 216 ASP A C 1
ATOM 1550 O O . ASP A 1 216 ? 14.524 7.245 -7.426 1.00 95.62 216 ASP A O 1
ATOM 1554 N N . LEU A 1 217 ? 13.554 9.013 -8.381 1.00 97.44 217 LEU A N 1
ATOM 1555 C CA . LEU A 1 217 ? 12.230 8.395 -8.501 1.00 97.44 217 LEU A CA 1
ATOM 1556 C C . LEU A 1 217 ? 12.125 7.349 -9.621 1.00 97.44 217 LEU A C 1
ATOM 1558 O O . LEU A 1 217 ? 11.051 6.777 -9.800 1.00 97.44 217 LEU A O 1
ATOM 1562 N N . ASP A 1 218 ? 13.217 7.064 -10.333 1.00 97.38 218 ASP A N 1
ATOM 1563 C CA . ASP A 1 218 ? 13.298 6.078 -11.415 1.00 97.38 218 ASP A CA 1
ATOM 1564 C C . ASP A 1 218 ? 12.232 6.276 -12.521 1.00 97.38 218 ASP A C 1
ATOM 1566 O O . ASP A 1 218 ? 11.425 5.383 -12.807 1.00 97.38 218 ASP A O 1
ATOM 1570 N N . PRO A 1 219 ? 12.196 7.457 -13.175 1.00 96.94 219 PRO A N 1
ATOM 1571 C CA . PRO A 1 219 ? 11.171 7.797 -14.158 1.00 96.94 219 PRO A CA 1
ATOM 1572 C C . PRO A 1 219 ? 11.110 6.826 -15.335 1.00 96.94 219 PRO A C 1
ATOM 1574 O O . PRO A 1 219 ? 10.025 6.572 -15.855 1.00 96.94 219 PRO A O 1
ATOM 1577 N N . ALA A 1 220 ? 12.237 6.234 -15.737 1.00 96.00 220 ALA A N 1
ATOM 1578 C CA . ALA A 1 220 ? 12.281 5.258 -16.824 1.00 96.00 220 ALA A CA 1
ATOM 1579 C C . ALA A 1 220 ? 11.422 4.016 -16.530 1.00 96.00 220 ALA A C 1
ATOM 1581 O O . ALA A 1 220 ? 10.809 3.460 -17.439 1.00 96.00 220 ALA A O 1
ATOM 1582 N N . ASN A 1 221 ? 11.313 3.626 -15.258 1.00 97.31 221 ASN A N 1
ATOM 1583 C CA . ASN A 1 221 ? 10.582 2.438 -14.834 1.00 97.31 221 ASN A CA 1
ATOM 1584 C C . ASN A 1 221 ? 9.168 2.731 -14.300 1.00 97.31 221 ASN A C 1
ATOM 1586 O O . ASN A 1 221 ? 8.442 1.792 -13.969 1.00 97.31 221 ASN A O 1
ATOM 1590 N N . LEU A 1 222 ? 8.732 3.996 -14.277 1.00 98.00 222 LEU A N 1
ATOM 1591 C CA . LEU A 1 222 ? 7.408 4.410 -13.790 1.00 98.00 222 LEU A CA 1
ATOM 1592 C C . LEU A 1 222 ? 6.269 4.292 -14.811 1.00 98.00 222 LEU A C 1
ATOM 1594 O O . LEU A 1 222 ? 5.114 4.494 -14.439 1.00 98.00 222 LEU A O 1
ATOM 1598 N N . ALA A 1 223 ? 6.547 3.969 -16.078 1.00 98.00 223 ALA A N 1
ATOM 1599 C CA . ALA A 1 223 ? 5.484 3.712 -17.051 1.00 98.00 223 ALA A CA 1
ATOM 1600 C C . ALA A 1 223 ? 4.550 2.602 -16.539 1.00 98.00 223 ALA A C 1
ATOM 1602 O O . ALA A 1 223 ? 5.014 1.580 -16.017 1.00 98.00 223 ALA A O 1
ATOM 1603 N N . TYR A 1 224 ? 3.237 2.785 -16.665 1.00 97.94 224 TYR A N 1
ATOM 1604 C CA . TYR A 1 224 ? 2.294 1.719 -16.341 1.00 97.94 224 TYR A CA 1
ATOM 1605 C C . TYR A 1 224 ? 2.472 0.548 -17.309 1.00 97.94 224 TYR A C 1
ATOM 1607 O O . TYR A 1 224 ? 2.486 0.739 -18.523 1.00 97.94 224 TYR A O 1
ATOM 1615 N N . ASP A 1 225 ? 2.618 -0.654 -16.757 1.00 97.50 225 ASP A N 1
ATOM 1616 C CA . ASP A 1 225 ? 2.710 -1.891 -17.524 1.00 97.50 225 ASP A CA 1
ATOM 1617 C C . ASP A 1 225 ? 1.668 -2.877 -16.980 1.00 97.50 225 ASP A C 1
ATOM 1619 O O . ASP A 1 225 ? 1.836 -3.392 -15.870 1.00 97.50 225 ASP A O 1
ATOM 1623 N N . PRO A 1 226 ? 0.581 -3.140 -17.725 1.00 97.50 226 PRO A N 1
ATOM 1624 C CA . PRO A 1 226 ? -0.474 -4.025 -17.265 1.00 97.50 226 PRO A CA 1
ATOM 1625 C C . PRO A 1 226 ? -0.072 -5.508 -17.279 1.00 97.50 226 PRO A C 1
ATOM 1627 O O . PRO A 1 226 ? -0.808 -6.320 -16.724 1.00 97.50 226 PRO A O 1
ATOM 1630 N N . ALA A 1 227 ? 1.051 -5.877 -17.904 1.00 97.44 227 ALA A N 1
ATOM 1631 C CA . ALA A 1 227 ? 1.570 -7.245 -17.946 1.00 97.44 227 ALA A CA 1
ATOM 1632 C C . ALA A 1 227 ? 2.640 -7.519 -16.875 1.00 97.44 227 ALA A C 1
ATOM 1634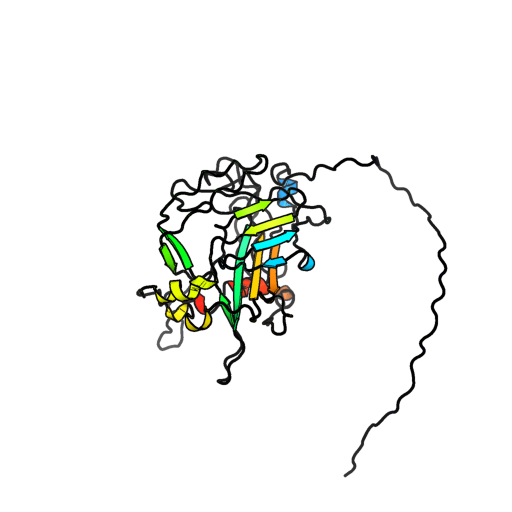 O O . ALA A 1 227 ? 2.989 -8.677 -16.637 1.00 97.44 227 ALA A O 1
ATOM 1635 N N . ALA A 1 228 ? 3.153 -6.481 -16.213 1.00 97.50 228 ALA A N 1
ATOM 1636 C CA . ALA A 1 228 ? 4.131 -6.639 -15.148 1.00 97.50 228 ALA A CA 1
ATOM 1637 C C . ALA A 1 228 ? 3.479 -7.115 -13.844 1.00 97.50 228 ALA A C 1
ATOM 1639 O O . ALA A 1 228 ? 2.375 -6.700 -13.475 1.00 97.50 228 ALA A O 1
ATOM 1640 N N . THR A 1 229 ? 4.213 -7.935 -13.087 1.00 98.56 229 THR A N 1
ATOM 1641 C CA . THR A 1 229 ? 3.813 -8.238 -11.709 1.00 98.56 229 THR A CA 1
ATOM 1642 C C . THR A 1 229 ? 3.811 -6.950 -10.893 1.00 98.56 229 THR A C 1
ATOM 1644 O O . THR A 1 229 ? 4.792 -6.207 -10.858 1.00 98.56 229 THR A O 1
ATOM 1647 N N . THR A 1 230 ? 2.693 -6.699 -10.231 1.00 98.62 230 THR A N 1
ATOM 1648 C CA . THR A 1 230 ? 2.449 -5.540 -9.384 1.00 98.62 230 THR A CA 1
ATOM 1649 C C . THR A 1 230 ? 2.132 -6.024 -7.976 1.00 98.62 230 THR A C 1
ATOM 1651 O O . THR A 1 230 ? 1.378 -6.976 -7.800 1.00 98.62 230 THR A O 1
ATOM 1654 N N . ARG A 1 231 ? 2.692 -5.360 -6.967 1.00 98.69 231 ARG A N 1
ATOM 1655 C CA . ARG A 1 231 ? 2.425 -5.612 -5.555 1.00 98.69 231 ARG A CA 1
ATOM 1656 C C . ARG A 1 231 ? 1.545 -4.516 -4.979 1.00 98.69 231 ARG A C 1
ATOM 1658 O O . ARG A 1 231 ? 1.943 -3.352 -4.957 1.00 98.69 231 ARG A O 1
ATOM 1665 N N . LEU A 1 232 ? 0.380 -4.909 -4.482 1.00 98.75 232 LEU A N 1
ATOM 1666 C CA . LEU A 1 232 ? -0.482 -4.108 -3.622 1.00 98.75 232 LEU A CA 1
ATOM 1667 C C . LEU A 1 232 ? -0.054 -4.309 -2.167 1.00 98.75 232 LEU A C 1
ATOM 1669 O O . LEU A 1 232 ? -0.022 -5.439 -1.688 1.00 98.75 232 LEU A O 1
ATOM 1673 N N . GLY A 1 233 ? 0.234 -3.230 -1.450 1.00 98.25 233 GLY A N 1
ATOM 1674 C CA . GLY A 1 233 ? 0.307 -3.265 0.008 1.00 98.25 233 GLY A CA 1
ATOM 1675 C C . GLY A 1 233 ? -1.008 -2.808 0.622 1.00 98.25 233 GLY A C 1
ATOM 1676 O O . GLY A 1 233 ? -1.576 -1.816 0.169 1.00 98.25 233 GLY A O 1
ATOM 1677 N N . ILE A 1 234 ? -1.471 -3.494 1.665 1.00 97.88 234 ILE A N 1
ATOM 1678 C CA . ILE A 1 234 ? -2.584 -3.039 2.507 1.00 97.88 234 ILE A CA 1
ATOM 1679 C C . ILE A 1 234 ? -2.074 -2.943 3.941 1.00 97.88 234 ILE A C 1
ATOM 1681 O O . ILE A 1 234 ? -1.441 -3.874 4.441 1.00 97.88 234 ILE A O 1
ATOM 1685 N N . ILE A 1 235 ? -2.333 -1.814 4.595 1.00 95.31 235 ILE A N 1
ATOM 1686 C CA . ILE A 1 235 ? -1.984 -1.553 5.992 1.00 95.31 235 ILE A CA 1
ATOM 1687 C C . ILE A 1 235 ? -3.272 -1.256 6.749 1.00 95.31 235 ILE A C 1
ATOM 1689 O O . ILE A 1 235 ? -3.997 -0.333 6.381 1.00 95.31 235 ILE A O 1
ATOM 1693 N N . LEU A 1 236 ? -3.511 -2.005 7.822 1.00 93.62 236 LEU A N 1
ATOM 1694 C CA . LEU A 1 236 ? -4.616 -1.810 8.750 1.00 93.62 236 LEU A CA 1
ATOM 1695 C C . LEU A 1 236 ? -4.047 -1.509 10.141 1.00 93.62 236 LEU A C 1
ATOM 1697 O O . LEU A 1 236 ? -3.429 -2.364 10.784 1.00 93.62 236 LEU A O 1
ATOM 1701 N N . ASN A 1 237 ? -4.209 -0.266 10.589 1.00 90.19 237 ASN A N 1
ATOM 1702 C CA . ASN A 1 237 ? -3.691 0.230 11.865 1.00 90.19 237 ASN A CA 1
ATOM 1703 C C . ASN A 1 237 ? -4.511 1.424 12.383 1.00 90.19 237 ASN A C 1
ATOM 1705 O O . ASN A 1 237 ? -5.512 1.803 11.789 1.00 90.19 237 ASN A O 1
ATOM 1709 N N . GLY A 1 238 ? -4.082 2.037 13.487 1.00 88.38 238 GLY A N 1
ATOM 1710 C CA . GLY A 1 238 ? -4.665 3.276 14.010 1.00 88.38 238 GLY A CA 1
ATOM 1711 C C . GLY A 1 238 ? -5.575 3.059 15.217 1.00 88.38 238 GLY A C 1
ATOM 1712 O O . GLY A 1 238 ? -5.582 1.988 15.818 1.00 88.38 238 GLY A O 1
ATOM 1713 N N . ASN A 1 239 ? -6.311 4.101 15.599 1.00 89.62 239 ASN A N 1
ATOM 1714 C CA . ASN A 1 239 ? -7.189 4.078 16.769 1.00 89.62 239 ASN A CA 1
ATOM 1715 C C . ASN A 1 239 ? -8.618 3.661 16.408 1.00 89.62 239 ASN A C 1
ATOM 1717 O O . ASN A 1 239 ? -9.005 3.690 15.237 1.00 89.62 239 ASN A O 1
ATOM 1721 N N . GLN A 1 240 ? -9.415 3.331 17.419 1.00 91.19 240 GLN A N 1
ATOM 1722 C CA . GLN A 1 240 ? -10.843 3.103 17.272 1.00 91.19 240 GLN A CA 1
ATOM 1723 C C . GLN A 1 240 ? -11.506 4.345 16.654 1.00 91.19 240 GLN A C 1
ATOM 1725 O O . GLN A 1 240 ? -11.191 5.464 17.090 1.00 91.19 240 GLN A O 1
ATOM 1730 N N . PRO A 1 241 ? -12.411 4.189 15.667 1.00 90.19 241 PRO A N 1
ATOM 1731 C CA . PRO A 1 241 ? -13.185 5.303 15.128 1.00 90.19 241 PRO A CA 1
ATOM 1732 C C . PRO A 1 241 ? -13.809 6.160 16.243 1.00 90.19 241 PRO A C 1
ATOM 1734 O O . PRO A 1 241 ? -14.425 5.631 17.167 1.00 90.19 241 PRO A O 1
ATOM 1737 N N . GLY A 1 242 ? -13.645 7.482 16.173 1.00 88.25 242 GLY A N 1
ATOM 1738 C CA . GLY A 1 242 ? -14.119 8.432 17.189 1.00 88.25 242 GLY A CA 1
ATOM 1739 C C . GLY A 1 242 ? -13.156 8.688 18.356 1.00 88.25 242 GLY A C 1
ATOM 1740 O O . GLY A 1 242 ? -13.422 9.571 19.168 1.00 88.25 242 GLY A O 1
ATOM 1741 N N . THR A 1 243 ? -12.028 7.978 18.441 1.00 90.44 243 THR A N 1
ATOM 1742 C CA . THR A 1 243 ? -11.020 8.151 19.504 1.00 90.44 243 THR A CA 1
ATOM 1743 C C . THR A 1 243 ? -9.709 8.721 18.960 1.00 90.44 243 THR A C 1
ATOM 1745 O O . THR A 1 243 ? -9.391 8.586 17.775 1.00 90.44 243 THR A O 1
ATOM 1748 N N . GLY A 1 244 ? -8.906 9.366 19.812 1.00 90.06 244 GLY A N 1
ATOM 1749 C CA . GLY A 1 244 ? -7.665 10.002 19.369 1.00 90.06 244 GLY A CA 1
ATOM 1750 C C . GLY A 1 244 ? -7.941 11.030 18.270 1.00 90.06 244 GLY A C 1
ATOM 1751 O O . GLY A 1 244 ? -8.905 11.783 18.347 1.00 90.06 244 GLY A O 1
ATOM 1752 N N . THR A 1 245 ? -7.128 11.035 17.216 1.00 88.69 245 THR A N 1
ATOM 1753 C CA . THR A 1 245 ? -7.343 11.874 16.025 1.00 88.69 245 THR A CA 1
ATOM 1754 C C . THR A 1 245 ? -8.228 11.222 14.958 1.00 88.69 245 THR A C 1
ATOM 1756 O O . THR A 1 245 ? -8.403 11.807 13.891 1.00 88.69 245 THR A O 1
ATOM 1759 N N . ASN A 1 246 ? -8.824 10.051 15.225 1.00 88.62 246 ASN A N 1
ATOM 1760 C CA . ASN A 1 246 ? -9.759 9.381 14.310 1.00 88.62 246 ASN A CA 1
ATOM 1761 C C . ASN A 1 246 ? -11.170 9.980 14.428 1.00 88.62 246 ASN A C 1
ATOM 1763 O O . ASN A 1 246 ? -12.168 9.277 14.569 1.00 88.62 246 ASN A O 1
ATOM 1767 N N . THR A 1 247 ? -11.239 11.307 14.395 1.00 85.75 247 THR A N 1
ATOM 1768 C CA . THR A 1 247 ? -12.450 12.129 14.441 1.00 85.75 247 THR A CA 1
ATOM 1769 C C . THR A 1 247 ? -12.567 12.913 13.132 1.00 85.75 247 THR A C 1
ATOM 1771 O O . THR A 1 247 ? -11.539 13.160 12.498 1.00 85.75 247 THR A O 1
ATOM 1774 N N . PRO A 1 248 ? -13.774 13.330 12.702 1.00 84.69 248 PRO A N 1
ATOM 1775 C CA . PRO A 1 248 ? -13.963 13.994 11.405 1.00 84.69 248 PRO A CA 1
ATOM 1776 C C . PRO A 1 248 ? -13.001 15.167 11.161 1.00 84.69 248 PRO A C 1
ATOM 1778 O O . PRO A 1 248 ? -12.392 15.241 10.095 1.00 84.69 248 PRO A O 1
ATOM 1781 N N . ASP A 1 249 ? -12.772 15.992 12.187 1.00 84.25 249 ASP A N 1
ATOM 1782 C CA . ASP A 1 249 ? -11.915 17.186 12.116 1.00 84.25 249 ASP A CA 1
ATOM 1783 C C . ASP A 1 249 ? -10.436 16.909 12.446 1.00 84.25 249 ASP A C 1
ATOM 1785 O O . ASP A 1 249 ? -9.617 17.828 12.533 1.00 84.25 249 ASP A O 1
ATOM 1789 N N . LYS A 1 250 ? -10.075 15.637 12.677 1.00 86.06 250 LYS A N 1
ATOM 1790 C CA . LYS A 1 250 ? -8.733 15.201 13.094 1.00 86.06 250 LYS A CA 1
ATOM 1791 C C . LYS A 1 250 ? -8.260 15.842 14.412 1.00 86.06 250 LYS A C 1
ATOM 1793 O O . LYS A 1 250 ? -7.061 15.962 14.668 1.00 86.06 250 LYS A O 1
ATOM 1798 N N . VAL A 1 251 ? -9.200 16.225 15.276 1.00 87.00 251 VAL A N 1
ATOM 1799 C CA . VAL A 1 251 ? -8.945 16.806 16.602 1.00 87.00 251 VAL A CA 1
ATOM 1800 C C . VAL A 1 251 ? -9.209 15.767 17.684 1.00 87.00 251 VAL A C 1
ATOM 1802 O O . VAL A 1 251 ? -10.259 15.123 17.705 1.00 87.00 251 VAL A O 1
ATOM 1805 N N . GLN A 1 252 ? -8.266 15.622 18.614 1.00 89.56 252 GLN A N 1
ATOM 1806 C CA . GLN A 1 252 ? -8.434 14.722 19.747 1.00 89.56 252 GLN A CA 1
ATOM 1807 C C . GLN A 1 252 ? -9.344 15.337 20.812 1.00 89.56 252 GLN A C 1
ATOM 1809 O O . GLN A 1 252 ? -8.944 16.250 21.527 1.00 89.56 252 GLN A O 1
ATOM 1814 N N . VAL A 1 253 ? -10.548 14.777 20.943 1.00 89.12 253 VAL A N 1
ATOM 1815 C CA . VAL A 1 253 ? -11.512 15.105 22.014 1.00 89.12 253 VAL A CA 1
ATOM 1816 C C . VAL A 1 253 ? -11.766 13.930 22.964 1.00 89.12 253 VAL A C 1
ATOM 1818 O O . VAL A 1 253 ? -12.179 14.125 24.103 1.00 89.12 253 VAL A O 1
ATOM 1821 N N . THR A 1 254 ? -11.463 12.708 22.523 1.00 90.75 254 THR A N 1
ATOM 1822 C CA . THR A 1 254 ? -11.545 11.472 23.310 1.00 90.75 254 THR A CA 1
ATOM 1823 C C . THR A 1 254 ? -10.175 10.802 23.318 1.00 90.75 254 THR A C 1
ATOM 1825 O O . THR A 1 254 ? -9.471 10.820 22.305 1.00 90.75 254 THR A O 1
ATOM 1828 N N . ALA A 1 255 ? -9.774 10.232 24.458 1.00 91.94 255 ALA A N 1
ATOM 1829 C CA . ALA A 1 255 ? -8.492 9.540 24.586 1.00 91.94 255 ALA A CA 1
ATOM 1830 C C . ALA A 1 255 ? -8.350 8.437 23.516 1.00 91.94 255 ALA A C 1
ATOM 1832 O O . ALA A 1 255 ? -9.340 7.770 23.217 1.00 91.94 255 ALA A O 1
ATOM 1833 N N . PRO A 1 256 ? -7.162 8.263 22.910 1.00 90.75 256 PRO A N 1
ATOM 1834 C CA . PRO A 1 256 ? -6.949 7.268 21.865 1.00 90.75 256 PRO A CA 1
ATOM 1835 C C . PRO A 1 256 ? -7.098 5.848 22.410 1.00 90.75 256 PRO A C 1
ATOM 1837 O O . PRO A 1 256 ? -6.517 5.519 23.442 1.00 90.75 256 PRO A O 1
ATOM 1840 N N . VAL A 1 257 ? -7.826 5.013 21.669 1.00 92.06 257 VAL A N 1
ATOM 1841 C CA . VAL A 1 257 ? -7.907 3.566 21.886 1.00 92.06 257 VAL A CA 1
ATOM 1842 C C . VAL A 1 257 ? -7.214 2.889 20.698 1.00 92.06 257 VAL A C 1
ATOM 1844 O O . VAL A 1 257 ? -7.805 2.819 19.619 1.00 92.06 257 VAL A O 1
ATOM 1847 N N . PRO A 1 258 ? -5.945 2.467 20.815 1.00 91.12 258 PRO A N 1
ATOM 1848 C CA . PRO A 1 258 ? -5.175 1.969 19.678 1.00 91.12 258 PRO A CA 1
ATOM 1849 C C . PRO A 1 258 ? -5.535 0.530 19.309 1.00 91.12 258 PRO A C 1
ATOM 1851 O O . PRO A 1 258 ? -5.849 -0.299 20.157 1.00 91.12 258 PRO A O 1
ATOM 1854 N N . LEU A 1 259 ? -5.412 0.199 18.025 1.00 89.12 259 LEU A N 1
ATOM 1855 C CA . LEU A 1 259 ? -5.394 -1.189 17.578 1.00 89.12 259 LEU A CA 1
ATOM 1856 C C . LEU A 1 259 ? -4.020 -1.799 17.884 1.00 89.12 259 LEU A C 1
ATOM 1858 O O . LEU A 1 259 ? -3.021 -1.402 17.277 1.00 89.12 259 LEU A O 1
ATOM 1862 N N . LEU A 1 260 ? -3.963 -2.769 18.801 1.00 88.06 260 LEU A N 1
ATOM 1863 C CA . LEU A 1 260 ? -2.693 -3.378 19.208 1.00 88.06 260 LEU A CA 1
ATOM 1864 C C . LEU A 1 260 ? -2.228 -4.472 18.240 1.00 88.06 260 LEU A C 1
ATOM 1866 O O . LEU A 1 260 ? -1.034 -4.596 17.981 1.00 88.06 260 LEU A O 1
ATOM 1870 N N . ASN A 1 261 ? -3.149 -5.223 17.635 1.00 88.75 261 ASN A N 1
ATOM 1871 C CA . ASN A 1 261 ? -2.802 -6.231 16.630 1.00 88.75 261 ASN A CA 1
ATOM 1872 C C . ASN A 1 261 ? -3.013 -5.661 15.224 1.00 88.75 261 ASN A C 1
ATOM 1874 O O . ASN A 1 261 ? -3.975 -5.972 14.535 1.00 88.75 261 ASN A O 1
ATOM 1878 N N . THR A 1 262 ? -2.128 -4.774 14.785 1.00 89.38 262 THR A N 1
ATOM 1879 C CA . THR A 1 262 ? -2.194 -4.236 13.417 1.00 89.38 262 THR A CA 1
ATOM 1880 C C . THR A 1 262 ? -1.950 -5.324 12.373 1.00 89.38 262 THR A C 1
ATOM 1882 O O . THR A 1 262 ? -1.129 -6.216 12.592 1.00 89.38 262 THR A O 1
ATOM 1885 N N . PHE A 1 263 ? -2.546 -5.178 11.192 1.00 92.25 263 PHE A N 1
ATOM 1886 C CA . PHE A 1 263 ? -2.356 -6.100 10.074 1.00 92.25 263 PHE A CA 1
ATOM 1887 C C . PHE A 1 263 ? -1.710 -5.401 8.880 1.00 92.25 263 PHE A C 1
ATOM 1889 O O . PHE A 1 263 ? -1.927 -4.216 8.626 1.00 92.25 263 PHE A O 1
ATOM 1896 N N . ASN A 1 264 ? -0.877 -6.125 8.142 1.00 93.44 264 ASN A N 1
ATOM 1897 C CA . ASN A 1 264 ? -0.362 -5.677 6.859 1.00 93.44 264 ASN A CA 1
ATOM 1898 C C . ASN A 1 264 ? -0.034 -6.863 5.962 1.00 93.44 264 ASN A C 1
ATOM 1900 O O . ASN A 1 264 ? 0.339 -7.926 6.451 1.00 93.44 264 ASN A O 1
ATOM 1904 N N . ILE A 1 265 ? -0.162 -6.643 4.657 1.00 95.19 265 ILE A N 1
ATOM 1905 C CA . ILE A 1 265 ? 0.106 -7.650 3.636 1.00 95.19 265 ILE A CA 1
ATOM 1906 C C . ILE A 1 265 ? 0.677 -7.008 2.370 1.00 95.19 265 ILE A C 1
ATOM 1908 O O . ILE A 1 265 ? 0.264 -5.910 1.994 1.00 95.19 265 ILE A O 1
ATOM 1912 N N . GLY A 1 266 ? 1.591 -7.708 1.693 1.00 97.31 266 GLY A N 1
ATOM 1913 C CA . GLY A 1 266 ? 1.907 -7.495 0.277 1.00 97.31 266 GLY A CA 1
ATOM 1914 C C . GLY A 1 266 ? 1.292 -8.570 -0.632 1.00 97.31 266 GLY A C 1
ATOM 1915 O O . GLY A 1 266 ? 1.677 -9.738 -0.558 1.00 97.31 266 GLY A O 1
ATOM 1916 N N . TYR A 1 267 ? 0.392 -8.183 -1.534 1.00 98.19 267 TYR A N 1
ATOM 1917 C CA . TYR A 1 267 ? -0.314 -9.052 -2.481 1.00 98.19 267 TYR A CA 1
ATOM 1918 C C . TYR A 1 267 ? 0.174 -8.825 -3.919 1.00 98.19 267 TYR A C 1
ATOM 1920 O O . TYR A 1 267 ? 0.101 -7.704 -4.417 1.00 98.19 267 TYR A O 1
ATOM 1928 N N . ASP A 1 268 ? 0.668 -9.876 -4.581 1.00 98.50 268 ASP A N 1
ATOM 1929 C CA . ASP A 1 268 ? 1.129 -9.800 -5.976 1.00 98.50 268 ASP A CA 1
ATOM 1930 C C . ASP A 1 268 ? 0.001 -10.160 -6.945 1.00 98.50 268 ASP A C 1
ATOM 1932 O O . ASP A 1 268 ? -0.710 -11.141 -6.743 1.00 98.50 268 ASP A O 1
ATOM 1936 N N . PHE A 1 269 ? -0.124 -9.396 -8.025 1.00 98.31 269 PHE A N 1
ATOM 1937 C CA . PHE A 1 269 ? -1.075 -9.629 -9.109 1.00 98.31 269 PHE A CA 1
ATOM 1938 C C . PHE A 1 269 ? -0.513 -9.115 -10.440 1.00 98.31 269 PHE A C 1
ATOM 1940 O O . PHE A 1 269 ? 0.482 -8.390 -10.466 1.00 98.31 269 PHE A O 1
ATOM 1947 N N . VAL A 1 270 ? -1.158 -9.460 -11.555 1.00 98.38 270 VAL A N 1
ATOM 1948 C CA . VAL A 1 270 ? -0.871 -8.861 -12.866 1.00 98.38 270 VAL A CA 1
ATOM 1949 C C . VAL A 1 270 ? -2.107 -8.076 -13.318 1.00 98.38 270 VAL A C 1
ATOM 1951 O O . VAL A 1 270 ? -3.184 -8.670 -13.408 1.00 98.38 270 VAL A O 1
ATOM 1954 N N . PRO A 1 271 ? -2.010 -6.758 -13.580 1.00 97.69 271 PRO A N 1
ATOM 1955 C CA . PRO A 1 271 ? -3.188 -5.926 -13.834 1.00 97.69 271 PRO A CA 1
ATOM 1956 C C . PRO A 1 271 ? -4.070 -6.355 -15.017 1.00 97.69 271 PRO A C 1
ATOM 1958 O O . PRO A 1 271 ? -5.275 -6.128 -14.979 1.00 97.69 271 PRO A O 1
ATOM 1961 N N . ASN A 1 272 ? -3.504 -6.984 -16.051 1.00 96.38 272 ASN A N 1
ATOM 1962 C CA . ASN A 1 272 ? -4.260 -7.522 -17.190 1.00 96.38 272 ASN A CA 1
ATOM 1963 C C . ASN A 1 272 ? -4.927 -8.887 -16.922 1.00 96.38 272 ASN A C 1
ATOM 1965 O O . ASN A 1 272 ? -5.480 -9.478 -17.848 1.00 96.38 272 ASN A O 1
ATOM 1969 N N . GLY A 1 273 ? -4.862 -9.403 -15.690 1.00 96.06 273 GLY A N 1
ATOM 1970 C CA . GLY A 1 273 ? -5.414 -10.706 -15.309 1.00 96.06 273 GLY A CA 1
ATOM 1971 C C . GLY A 1 273 ? -4.510 -11.901 -15.624 1.00 96.06 273 GLY A C 1
ATOM 1972 O O . GLY A 1 273 ? -4.926 -13.044 -15.436 1.00 96.06 273 GLY A O 1
ATOM 1973 N N . GLY A 1 274 ? -3.284 -11.665 -16.099 1.00 96.75 274 GLY A N 1
ATOM 1974 C CA . GLY A 1 274 ? -2.282 -12.708 -16.294 1.00 96.75 274 GLY A CA 1
ATOM 1975 C C . GLY A 1 274 ? -1.853 -13.389 -14.989 1.00 96.75 274 GLY A C 1
ATOM 1976 O O . GLY A 1 274 ? -2.077 -12.896 -13.883 1.00 96.75 274 GLY A O 1
ATOM 1977 N N . ALA A 1 275 ? -1.195 -14.539 -15.117 1.00 96.81 275 ALA A N 1
ATOM 1978 C CA . ALA A 1 275 ? -0.600 -15.216 -13.972 1.00 96.81 275 ALA A CA 1
ATOM 1979 C C . ALA A 1 275 ? 0.643 -14.461 -13.478 1.00 96.81 275 ALA A C 1
ATOM 1981 O O . ALA A 1 275 ? 1.456 -13.996 -14.278 1.00 96.81 275 ALA A O 1
ATOM 1982 N N . VAL A 1 276 ? 0.832 -14.402 -12.160 1.00 97.19 276 VAL A N 1
ATOM 1983 C CA . VAL A 1 276 ? 2.090 -13.935 -11.565 1.00 97.19 276 VAL A CA 1
ATOM 1984 C C . VAL A 1 276 ? 3.173 -14.974 -11.853 1.00 97.19 276 VAL A C 1
ATOM 1986 O O . VAL A 1 276 ? 3.155 -16.071 -11.301 1.00 97.19 276 VAL A O 1
ATOM 1989 N N . THR A 1 277 ? 4.108 -14.639 -12.739 1.00 94.81 277 THR A N 1
ATOM 1990 C CA . THR A 1 277 ? 5.215 -15.525 -13.147 1.00 94.81 277 THR A CA 1
ATOM 1991 C C . THR A 1 277 ? 6.556 -15.138 -12.532 1.00 94.81 277 THR A C 1
ATOM 1993 O O . THR A 1 277 ? 7.490 -15.937 -12.552 1.00 94.81 277 THR A O 1
ATOM 1996 N N . ALA A 1 278 ? 6.660 -13.934 -11.968 1.00 93.69 278 ALA A N 1
ATOM 1997 C CA . ALA A 1 278 ? 7.855 -13.439 -11.305 1.00 93.69 278 ALA A CA 1
ATOM 1998 C C . ALA A 1 278 ? 7.479 -12.762 -9.988 1.00 93.69 278 ALA A C 1
ATOM 2000 O O . ALA A 1 278 ? 6.553 -11.963 -9.933 1.00 93.69 278 ALA A O 1
ATOM 2001 N N . THR A 1 279 ? 8.230 -13.046 -8.930 1.00 95.56 279 THR A N 1
ATOM 2002 C CA . THR A 1 279 ? 8.118 -12.360 -7.640 1.00 95.56 279 THR A CA 1
ATOM 2003 C C . THR A 1 279 ? 9.511 -11.980 -7.147 1.00 95.56 279 THR A C 1
ATOM 2005 O O . THR A 1 279 ? 10.530 -12.417 -7.688 1.00 95.56 279 THR A O 1
ATOM 2008 N N . ARG A 1 280 ? 9.573 -11.130 -6.120 1.00 96.62 280 ARG A N 1
ATOM 2009 C CA . ARG A 1 280 ? 10.824 -10.764 -5.448 1.00 96.62 280 ARG A CA 1
ATOM 2010 C C . ARG A 1 280 ? 10.637 -10.865 -3.941 1.00 96.62 280 ARG A C 1
ATOM 2012 O O . ARG A 1 280 ? 10.481 -9.857 -3.250 1.00 96.62 280 ARG A O 1
ATOM 2019 N N . ASP A 1 281 ? 10.660 -12.104 -3.466 1.00 95.44 281 ASP A N 1
ATOM 2020 C CA . ASP A 1 281 ? 10.651 -12.455 -2.049 1.00 95.44 281 ASP A CA 1
ATOM 2021 C C . ASP A 1 281 ? 12.040 -12.953 -1.658 1.00 95.44 281 ASP A C 1
ATOM 2023 O O . ASP A 1 281 ? 12.425 -14.079 -1.955 1.00 95.44 281 ASP A O 1
ATOM 2027 N N . ILE A 1 282 ? 12.822 -12.068 -1.044 1.00 94.19 282 ILE A N 1
ATOM 2028 C CA . ILE A 1 282 ? 14.216 -12.350 -0.667 1.00 94.19 282 ILE A CA 1
ATOM 2029 C C . ILE A 1 282 ? 14.287 -12.917 0.751 1.00 94.19 282 ILE A C 1
ATOM 2031 O O . ILE A 1 282 ? 15.122 -13.765 1.049 1.00 94.19 282 ILE A O 1
ATOM 2035 N N . VAL A 1 283 ? 13.410 -12.430 1.628 1.00 91.38 283 VAL A N 1
ATOM 2036 C CA . VAL A 1 283 ? 13.346 -12.809 3.038 1.00 91.38 283 VAL A CA 1
ATOM 2037 C C . VAL A 1 283 ? 11.911 -13.137 3.416 1.00 91.38 283 VAL A C 1
ATOM 2039 O O . VAL A 1 283 ? 10.964 -12.562 2.875 1.00 91.38 283 VAL A O 1
ATOM 2042 N N . VAL A 1 284 ? 11.758 -14.037 4.380 1.00 89.31 284 VAL A N 1
ATOM 2043 C CA . VAL A 1 284 ? 10.473 -14.360 5.006 1.00 89.31 284 VAL A CA 1
ATOM 2044 C C . VAL A 1 284 ? 10.483 -13.835 6.433 1.00 89.31 284 VAL A C 1
ATOM 2046 O O . VAL A 1 284 ? 11.508 -13.882 7.100 1.00 89.31 284 VAL A O 1
ATOM 2049 N N . LYS A 1 285 ? 9.349 -13.345 6.944 1.00 84.94 285 LYS A N 1
ATOM 2050 C CA . LYS A 1 285 ? 9.287 -12.746 8.291 1.00 84.94 285 LYS A CA 1
ATOM 2051 C C . LYS A 1 285 ? 9.855 -13.668 9.385 1.00 84.94 285 LYS A C 1
ATOM 2053 O O . LYS A 1 285 ? 10.529 -13.200 10.299 1.00 84.94 285 LYS A O 1
ATOM 2058 N N . SER A 1 286 ? 9.634 -14.978 9.264 1.00 87.00 286 SER A N 1
ATOM 2059 C CA . SER A 1 286 ? 10.130 -15.982 10.213 1.00 87.00 286 SER A CA 1
ATOM 2060 C C . SER A 1 286 ? 11.656 -16.093 10.264 1.00 87.00 286 SER A C 1
ATOM 2062 O O . SER A 1 286 ? 12.181 -16.497 11.295 1.00 87.00 286 SER A O 1
ATOM 2064 N N . SER A 1 287 ? 12.396 -15.687 9.225 1.00 89.44 287 SER A N 1
ATOM 2065 C CA . SER A 1 287 ? 13.866 -15.694 9.282 1.00 89.44 287 SER A CA 1
ATOM 2066 C C . SER A 1 287 ? 14.425 -14.624 10.222 1.00 89.44 287 SER A C 1
ATOM 2068 O O . SER A 1 287 ? 15.595 -14.676 10.581 1.00 89.44 287 SER A O 1
ATOM 2070 N N . CYS A 1 288 ? 13.604 -13.650 10.619 1.00 85.62 288 CYS A N 1
ATOM 2071 C CA . CYS A 1 288 ? 13.969 -12.590 11.557 1.00 85.62 288 CYS A CA 1
ATOM 2072 C C . CYS A 1 288 ? 13.527 -12.906 13.001 1.00 85.62 288 CYS A C 1
ATOM 2074 O O . CYS A 1 288 ? 14.022 -12.291 13.946 1.00 85.62 288 CYS A O 1
ATOM 2076 N N . ALA A 1 289 ? 12.606 -13.861 13.171 1.00 81.44 289 ALA A N 1
ATOM 2077 C CA . ALA A 1 289 ? 11.927 -14.182 14.428 1.00 81.44 289 ALA A CA 1
ATOM 2078 C C . ALA A 1 289 ? 12.901 -14.517 15.569 1.00 81.44 289 ALA A C 1
ATOM 2080 O O . ALA A 1 289 ? 12.797 -13.967 16.658 1.00 81.44 289 ALA A O 1
ATOM 2081 N N . SER A 1 290 ? 13.952 -15.297 15.302 1.00 84.25 290 SER A N 1
ATOM 2082 C CA . SER A 1 290 ? 14.912 -15.715 16.336 1.00 84.25 290 SER A CA 1
ATOM 2083 C C . SER A 1 290 ? 15.586 -14.560 17.089 1.00 84.25 290 SER A C 1
ATOM 2085 O O . SER A 1 290 ? 16.037 -14.744 18.217 1.00 84.25 290 SER A O 1
ATOM 2087 N N . CYS A 1 291 ? 15.685 -13.377 16.474 1.00 84.62 291 CYS A N 1
ATOM 2088 C CA . CYS A 1 291 ? 16.265 -12.182 17.094 1.00 84.62 291 CYS A CA 1
ATOM 2089 C C . CYS A 1 291 ? 15.222 -11.101 17.416 1.00 84.62 291 CYS A C 1
ATOM 2091 O O . CYS A 1 291 ? 15.496 -10.217 18.235 1.00 84.62 291 CYS A O 1
ATOM 2093 N N . HIS A 1 292 ? 14.049 -11.164 16.778 1.00 80.38 292 HIS A N 1
ATOM 2094 C CA . HIS A 1 292 ? 13.019 -10.130 16.829 1.00 80.38 292 HIS A CA 1
ATOM 2095 C C . HIS A 1 292 ? 11.655 -10.603 17.351 1.00 80.38 292 HIS A C 1
ATOM 2097 O O . HIS A 1 292 ? 10.700 -9.831 17.324 1.00 80.38 292 HIS A O 1
ATOM 2103 N N . ASP A 1 293 ? 11.528 -11.831 17.847 1.00 73.19 293 ASP A N 1
ATOM 2104 C CA . ASP A 1 293 ? 10.302 -12.284 18.498 1.00 73.19 293 ASP A CA 1
ATOM 2105 C C . ASP A 1 293 ? 9.997 -11.385 19.698 1.00 73.19 293 ASP A C 1
ATOM 2107 O O . ASP A 1 293 ? 10.840 -11.167 20.573 1.00 73.19 293 ASP A O 1
ATOM 2111 N N . ASN A 1 294 ? 8.791 -10.810 19.705 1.00 61.03 294 ASN A N 1
ATOM 2112 C CA . ASN A 1 294 ? 8.387 -9.749 20.631 1.00 61.03 294 ASN A CA 1
ATOM 2113 C C . ASN A 1 294 ? 9.310 -8.517 20.578 1.00 61.03 294 ASN A C 1
ATOM 2115 O O . ASN A 1 294 ? 9.635 -7.939 21.613 1.00 61.03 294 ASN A O 1
ATOM 2119 N N . ARG A 1 295 ? 9.786 -8.142 19.385 1.00 66.94 295 ARG A N 1
ATOM 2120 C CA . ARG A 1 295 ? 10.500 -6.890 19.093 1.00 66.94 295 ARG A CA 1
ATOM 2121 C C . ARG A 1 295 ? 10.047 -6.348 17.737 1.00 66.94 295 ARG A C 1
ATOM 2123 O O . ARG A 1 295 ? 9.601 -7.100 16.872 1.00 66.94 295 ARG A O 1
ATOM 2130 N N . ALA A 1 296 ? 10.156 -5.040 17.513 1.00 61.91 296 ALA A N 1
ATOM 2131 C CA . ALA A 1 296 ? 9.798 -4.490 16.208 1.00 61.91 296 ALA A CA 1
ATOM 2132 C C . ALA A 1 296 ? 10.841 -4.841 15.142 1.00 61.91 296 ALA A C 1
ATOM 2134 O O . ALA A 1 296 ? 12.047 -4.845 15.391 1.00 61.91 296 ALA A O 1
ATOM 2135 N N . ILE A 1 297 ? 10.337 -5.085 13.932 1.00 71.00 297 ILE A N 1
ATOM 2136 C CA . ILE A 1 297 ? 11.108 -5.235 12.684 1.00 71.00 297 ILE A CA 1
ATOM 2137 C C . ILE A 1 297 ? 10.763 -4.077 11.724 1.00 71.00 297 ILE A C 1
ATOM 2139 O O . ILE A 1 297 ? 11.168 -4.055 10.568 1.00 71.00 297 ILE A O 1
ATOM 2143 N N . GLY A 1 298 ? 9.996 -3.080 12.175 1.00 73.19 298 GLY A N 1
ATOM 2144 C CA . GLY A 1 298 ? 9.544 -2.028 11.280 1.00 73.19 298 GLY A CA 1
ATOM 2145 C C . GLY A 1 298 ? 8.922 -0.832 11.969 1.00 73.19 298 GLY A C 1
ATOM 2146 O O . GLY A 1 298 ? 9.298 -0.441 13.071 1.00 73.19 298 GLY A O 1
ATOM 2147 N N . HIS A 1 299 ? 8.004 -0.196 11.251 1.00 69.94 299 HIS A N 1
ATOM 2148 C CA . HIS A 1 299 ? 7.465 1.093 11.650 1.00 69.94 299 HIS A CA 1
ATOM 2149 C C . HIS A 1 299 ? 6.489 0.917 12.810 1.00 69.94 299 HIS A C 1
ATOM 2151 O O . HIS A 1 299 ? 5.404 0.376 12.605 1.00 69.94 299 HIS A O 1
ATOM 2157 N N . ILE A 1 300 ? 6.911 1.470 13.951 1.00 63.34 300 ILE A N 1
ATOM 2158 C CA . ILE A 1 300 ? 6.342 1.463 15.305 1.00 63.34 300 ILE A CA 1
ATOM 2159 C C . ILE A 1 300 ? 6.898 0.337 16.215 1.00 63.34 300 ILE A C 1
ATOM 2161 O O . ILE A 1 300 ? 6.381 -0.761 16.364 1.00 63.34 300 ILE A O 1
ATOM 2165 N N . SER A 1 301 ? 7.961 0.688 16.935 1.00 56.34 301 SER A N 1
ATOM 2166 C CA . SER A 1 301 ? 8.206 0.249 18.313 1.00 56.34 301 SER A CA 1
ATOM 2167 C C . SER A 1 301 ? 8.350 1.507 19.131 1.00 56.34 301 SER A C 1
ATOM 2169 O O . SER A 1 301 ? 9.264 2.288 18.860 1.00 56.34 301 SER A O 1
ATOM 2171 N N . SER A 1 302 ? 7.492 1.709 20.122 1.00 54.03 302 SER A N 1
ATOM 2172 C CA . SER A 1 302 ? 7.769 2.735 21.115 1.00 54.03 302 SER A CA 1
ATOM 2173 C C . SER A 1 302 ? 8.221 2.052 22.404 1.00 54.03 302 SER A C 1
ATOM 2175 O O . SER A 1 302 ? 7.447 1.284 22.983 1.00 54.03 302 SER A O 1
ATOM 2177 N N . PRO A 1 303 ? 9.452 2.309 22.888 1.00 58.38 303 PRO A N 1
ATOM 2178 C CA . PRO A 1 303 ? 9.839 1.880 24.229 1.00 58.38 303 PRO A CA 1
ATOM 2179 C C . PRO A 1 303 ? 8.978 2.568 25.303 1.00 58.38 303 PRO A C 1
ATOM 2181 O O . PRO A 1 303 ? 8.889 2.073 26.420 1.00 58.38 303 PRO A O 1
ATOM 2184 N N . ASN A 1 304 ? 8.307 3.672 24.952 1.00 65.12 304 ASN A N 1
ATOM 2185 C CA . ASN A 1 304 ? 7.455 4.463 25.833 1.00 65.12 304 ASN A CA 1
ATOM 2186 C C . ASN A 1 304 ? 5.981 4.363 25.429 1.00 65.12 304 ASN A C 1
ATOM 2188 O O . ASN A 1 304 ? 5.658 4.179 24.257 1.00 65.12 304 ASN A O 1
ATOM 2192 N N . ALA A 1 305 ? 5.070 4.567 26.378 1.00 74.38 305 ALA A N 1
ATOM 2193 C CA . ALA A 1 305 ? 3.659 4.683 26.035 1.00 74.38 305 ALA A CA 1
ATOM 2194 C C . ALA A 1 305 ? 3.427 5.916 25.141 1.00 74.38 305 ALA A C 1
ATOM 2196 O O . ALA A 1 305 ? 3.948 6.998 25.413 1.00 74.38 305 ALA A O 1
ATOM 2197 N N . THR A 1 306 ? 2.686 5.772 24.043 1.00 74.94 306 THR A N 1
ATOM 2198 C CA . THR A 1 306 ? 2.408 6.875 23.103 1.00 74.94 306 THR A CA 1
ATOM 2199 C C . THR A 1 306 ? 1.073 6.638 22.412 1.00 74.94 306 THR A C 1
ATOM 2201 O O . THR A 1 306 ? 0.823 5.538 21.937 1.00 74.94 306 THR A O 1
ATOM 2204 N N . ASN A 1 307 ? 0.206 7.656 22.345 1.00 74.81 307 ASN A N 1
ATOM 2205 C CA . ASN A 1 307 ? -1.132 7.549 21.742 1.00 74.81 307 ASN A CA 1
ATOM 2206 C C . ASN A 1 307 ? -1.944 6.336 22.239 1.00 74.81 307 ASN A C 1
ATOM 2208 O O . ASN A 1 307 ? -2.555 5.622 21.452 1.00 74.81 307 ASN A O 1
ATOM 2212 N N . GLY A 1 308 ? -1.925 6.083 23.550 1.00 78.25 308 GLY A N 1
ATOM 2213 C CA . GLY A 1 308 ? -2.636 4.953 24.160 1.00 78.25 308 GLY A CA 1
ATOM 2214 C C . GLY A 1 308 ? -1.954 3.594 23.971 1.00 78.25 308 GLY A C 1
ATOM 2215 O O . GLY A 1 308 ? -2.354 2.635 24.615 1.00 78.25 308 GLY A O 1
ATOM 2216 N N . ILE A 1 309 ? -0.907 3.490 23.141 1.00 82.62 309 ILE A N 1
ATOM 2217 C CA . ILE A 1 309 ? -0.146 2.248 22.961 1.00 82.62 309 ILE A CA 1
ATOM 2218 C C . ILE A 1 309 ? 0.679 2.008 24.232 1.00 82.62 309 ILE A C 1
ATOM 2220 O O . ILE A 1 309 ? 1.473 2.887 24.587 1.00 82.62 309 ILE A O 1
ATOM 2224 N N . PRO A 1 310 ? 0.537 0.858 24.919 1.00 81.50 310 PRO A N 1
ATOM 2225 C CA . PRO A 1 310 ? 1.333 0.551 26.104 1.00 81.50 310 PRO A CA 1
ATOM 2226 C C . PRO A 1 310 ? 2.830 0.460 25.785 1.00 81.50 310 PRO A C 1
ATOM 2228 O O . PRO A 1 310 ? 3.220 -0.019 24.716 1.00 81.50 310 PRO A O 1
ATOM 2231 N N . ALA A 1 311 ? 3.677 0.875 26.730 1.00 80.25 311 ALA A N 1
ATOM 2232 C CA . ALA A 1 311 ? 5.130 0.762 26.605 1.00 80.25 311 ALA A CA 1
ATOM 2233 C C . ALA A 1 311 ? 5.553 -0.689 26.313 1.00 80.25 311 ALA A C 1
ATOM 2235 O O . ALA A 1 311 ? 5.043 -1.623 26.930 1.00 80.25 311 ALA A O 1
ATOM 2236 N N . GLY A 1 312 ? 6.475 -0.875 25.365 1.00 72.88 312 GLY A N 1
ATOM 2237 C CA . GLY A 1 312 ? 6.931 -2.207 24.959 1.00 72.88 312 GLY A CA 1
ATOM 2238 C C . GLY A 1 312 ? 5.968 -2.966 24.040 1.00 72.88 312 GLY A C 1
ATOM 2239 O O . GLY A 1 312 ? 6.248 -4.113 23.710 1.00 72.88 312 GLY A O 1
ATOM 2240 N N . SER A 1 313 ? 4.865 -2.353 23.594 1.00 75.94 313 SER A N 1
ATOM 2241 C CA . SER A 1 313 ? 4.010 -2.936 22.551 1.00 75.94 313 SER A CA 1
ATOM 2242 C C . SER A 1 313 ? 4.635 -2.768 21.163 1.00 75.94 313 SER A C 1
ATOM 2244 O O . SER A 1 313 ? 5.223 -1.729 20.845 1.00 75.94 313 SER A O 1
ATOM 2246 N N . PHE A 1 314 ? 4.447 -3.773 20.308 1.00 74.12 314 PHE A N 1
ATOM 2247 C CA . PHE A 1 314 ? 4.951 -3.795 18.932 1.00 74.12 314 PHE A CA 1
ATOM 2248 C C . PHE A 1 314 ? 3.782 -3.766 17.956 1.00 74.12 314 PHE A C 1
ATOM 2250 O O . PHE A 1 314 ? 3.274 -4.804 17.537 1.00 74.12 314 PHE A O 1
ATOM 2257 N N . VAL A 1 315 ? 3.346 -2.560 17.613 1.00 76.50 315 VAL A N 1
ATOM 2258 C CA . VAL A 1 315 ? 2.263 -2.334 16.652 1.00 76.50 315 VAL A CA 1
ATOM 2259 C C . VAL A 1 315 ? 2.859 -1.860 15.327 1.00 76.50 315 VAL A C 1
ATOM 2261 O O . VAL A 1 315 ? 3.973 -1.373 15.301 1.00 76.50 315 VAL A O 1
ATOM 2264 N N . GLY A 1 316 ? 2.159 -1.976 14.206 1.00 80.94 316 GLY A N 1
ATOM 2265 C CA . GLY A 1 316 ? 2.567 -1.384 12.931 1.00 80.94 316 GLY A CA 1
ATOM 2266 C C . GLY A 1 316 ? 3.065 -2.368 11.867 1.00 80.94 316 GLY A C 1
ATOM 2267 O O . GLY A 1 316 ? 2.545 -3.471 11.710 1.00 80.94 316 GLY A O 1
ATOM 2268 N N . ARG A 1 317 ? 4.006 -1.917 11.028 1.00 87.06 317 ARG A N 1
ATOM 2269 C CA . ARG A 1 317 ? 4.343 -2.568 9.741 1.00 87.06 317 ARG A CA 1
ATOM 2270 C C . ARG A 1 317 ? 5.478 -3.569 9.911 1.00 87.06 317 ARG A C 1
ATOM 2272 O O . ARG A 1 317 ? 6.558 -3.169 10.335 1.00 87.06 317 ARG A O 1
ATOM 2279 N N . ASN A 1 318 ? 5.254 -4.838 9.571 1.00 85.44 318 ASN A N 1
ATOM 2280 C CA . ASN A 1 318 ? 6.236 -5.900 9.811 1.00 85.44 318 ASN A CA 1
ATOM 2281 C C . ASN A 1 318 ? 6.248 -7.037 8.771 1.00 85.44 318 ASN A C 1
ATOM 2283 O O . ASN A 1 318 ? 7.020 -7.979 8.939 1.00 85.44 318 ASN A O 1
ATOM 2287 N N . ASP A 1 319 ? 5.433 -6.972 7.716 1.00 89.56 319 ASP A N 1
ATOM 2288 C CA . ASP A 1 319 ? 5.527 -7.864 6.559 1.00 89.56 319 ASP A CA 1
ATOM 2289 C C . ASP A 1 319 ? 6.621 -7.362 5.592 1.00 89.56 319 ASP A C 1
ATOM 2291 O O . ASP A 1 319 ? 6.467 -6.283 5.006 1.00 89.56 319 ASP A O 1
ATOM 2295 N N . PRO A 1 320 ? 7.711 -8.127 5.361 1.00 91.94 320 PRO A N 1
ATOM 2296 C CA . PRO A 1 320 ? 8.727 -7.768 4.376 1.00 91.94 320 PRO A CA 1
ATOM 2297 C C . PRO A 1 320 ? 8.156 -7.515 2.977 1.00 91.94 320 PRO A C 1
ATOM 2299 O O . PRO A 1 320 ? 8.669 -6.655 2.257 1.00 91.94 320 PRO A O 1
ATOM 2302 N N . ARG A 1 321 ? 7.075 -8.212 2.596 1.00 95.44 321 ARG A N 1
ATOM 2303 C CA . ARG A 1 321 ? 6.424 -8.015 1.297 1.00 95.44 321 ARG A CA 1
ATOM 2304 C C . ARG A 1 321 ? 5.782 -6.635 1.193 1.00 95.44 321 ARG A C 1
ATOM 2306 O O . ARG A 1 321 ? 5.860 -6.037 0.124 1.00 95.44 321 ARG A O 1
ATOM 2313 N N . LEU A 1 322 ? 5.232 -6.093 2.282 1.00 95.00 322 LEU A N 1
ATOM 2314 C CA . LEU A 1 322 ? 4.803 -4.694 2.343 1.00 95.00 322 LEU A CA 1
ATOM 2315 C C . LEU A 1 322 ? 6.010 -3.748 2.319 1.00 95.00 322 LEU A C 1
ATOM 2317 O O . LEU A 1 322 ? 6.000 -2.774 1.568 1.00 95.00 322 LEU A O 1
ATOM 2321 N N . CYS A 1 323 ? 7.035 -4.005 3.138 1.00 94.12 323 CYS A N 1
ATOM 2322 C CA . CYS A 1 323 ? 8.159 -3.083 3.333 1.00 94.12 323 CYS A CA 1
ATOM 2323 C C . CYS A 1 323 ? 8.806 -2.655 2.011 1.00 94.12 323 CYS A C 1
ATOM 2325 O O . CYS A 1 323 ? 9.044 -1.466 1.805 1.00 94.12 323 CYS A O 1
ATOM 2327 N N . VAL A 1 324 ? 9.010 -3.596 1.087 1.00 96.38 324 VAL A N 1
ATOM 2328 C CA . VAL A 1 324 ? 9.640 -3.341 -0.221 1.00 96.38 324 VAL A CA 1
ATOM 2329 C C . VAL A 1 324 ? 8.802 -2.482 -1.178 1.00 96.38 324 VAL A C 1
ATOM 2331 O O . VAL A 1 324 ? 9.311 -2.055 -2.207 1.00 96.38 324 VAL A O 1
ATOM 2334 N N . THR A 1 325 ? 7.536 -2.195 -0.858 1.00 97.38 325 THR A N 1
ATOM 2335 C CA . THR A 1 325 ? 6.706 -1.257 -1.641 1.00 97.38 325 THR A CA 1
ATOM 2336 C C . THR A 1 325 ? 6.983 0.213 -1.303 1.00 97.38 325 THR A C 1
ATOM 2338 O O . THR A 1 325 ? 6.651 1.097 -2.097 1.00 97.38 325 THR A O 1
ATOM 2341 N N . CYS A 1 326 ? 7.608 0.473 -0.146 1.00 95.62 326 CYS A N 1
ATOM 2342 C CA . CYS A 1 326 ? 8.055 1.802 0.277 1.00 95.62 326 CYS A CA 1
ATOM 2343 C C . CYS A 1 326 ? 9.587 1.912 0.315 1.00 95.62 326 CYS A C 1
ATOM 2345 O O . CYS A 1 326 ? 10.147 2.940 -0.037 1.00 95.62 326 CYS A O 1
ATOM 2347 N N . HIS A 1 327 ? 10.282 0.853 0.726 1.00 95.19 327 HIS A N 1
ATOM 2348 C CA . HIS A 1 327 ? 11.743 0.819 0.809 1.00 95.19 327 HIS A CA 1
ATOM 2349 C C . HIS A 1 327 ? 12.356 0.401 -0.527 1.00 95.19 327 HIS A C 1
ATOM 2351 O O . HIS A 1 327 ? 12.932 -0.678 -0.656 1.00 95.19 327 HIS A O 1
ATOM 2357 N N . THR A 1 328 ? 12.171 1.247 -1.538 1.00 96.75 328 THR A N 1
ATOM 2358 C CA . THR A 1 328 ? 12.820 1.127 -2.851 1.00 96.75 328 THR A CA 1
ATOM 2359 C C . THR A 1 328 ? 13.984 2.113 -2.955 1.00 96.75 328 THR A C 1
ATOM 2361 O O . THR A 1 328 ? 14.130 3.008 -2.119 1.00 96.75 328 THR A O 1
ATOM 2364 N N . ASP A 1 329 ? 14.784 2.024 -4.020 1.00 94.69 329 ASP A N 1
ATOM 2365 C CA . ASP A 1 329 ? 15.839 3.016 -4.292 1.00 94.69 329 ASP A CA 1
ATOM 2366 C C . ASP A 1 329 ? 15.293 4.447 -4.433 1.00 94.69 329 ASP A C 1
ATOM 2368 O O . ASP A 1 329 ? 16.030 5.413 -4.233 1.00 94.69 329 ASP A O 1
ATOM 2372 N N . GLN A 1 330 ? 13.989 4.591 -4.699 1.00 97.19 330 GLN A N 1
ATOM 2373 C CA . GLN A 1 330 ? 13.312 5.884 -4.796 1.00 97.19 330 GLN A CA 1
ATOM 2374 C C . GLN A 1 330 ? 13.236 6.628 -3.462 1.00 97.19 330 GLN A C 1
ATOM 2376 O O . GLN A 1 330 ? 12.911 7.813 -3.436 1.00 97.19 330 GLN A O 1
ATOM 2381 N N . THR A 1 331 ? 13.570 5.966 -2.352 1.00 93.69 331 THR A N 1
ATOM 2382 C CA . THR A 1 331 ? 13.712 6.609 -1.041 1.00 93.69 331 THR A CA 1
ATOM 2383 C C . THR A 1 331 ? 14.815 7.662 -0.999 1.00 93.69 331 THR A C 1
ATOM 2385 O O . THR A 1 331 ? 14.769 8.501 -0.115 1.00 93.69 331 THR A O 1
ATOM 2388 N N . LYS A 1 332 ? 15.753 7.695 -1.957 1.00 91.25 332 LYS A N 1
ATOM 2389 C CA . LYS A 1 332 ? 16.751 8.777 -2.076 1.00 91.25 332 LYS A CA 1
ATOM 2390 C C . LYS A 1 332 ? 16.110 10.153 -2.289 1.00 91.25 332 LYS A C 1
ATOM 2392 O O . LYS A 1 332 ? 16.645 11.158 -1.830 1.00 91.25 332 LYS A O 1
ATOM 2397 N N . TYR A 1 333 ? 14.939 10.204 -2.926 1.00 92.75 333 TYR A N 1
ATOM 2398 C CA . TYR A 1 333 ? 14.252 11.458 -3.210 1.00 92.75 333 TYR A CA 1
ATOM 2399 C C . TYR A 1 333 ? 13.833 12.185 -1.925 1.00 92.75 333 TYR A C 1
ATOM 2401 O O . TYR A 1 333 ? 12.999 11.707 -1.156 1.00 92.75 333 TYR A O 1
ATOM 2409 N N . GLY A 1 334 ? 14.359 13.390 -1.727 1.00 86.19 334 GLY A N 1
ATOM 2410 C CA . GLY A 1 334 ? 14.091 14.229 -0.559 1.00 86.19 334 GLY A CA 1
ATOM 2411 C C . GLY A 1 334 ? 15.079 14.031 0.589 1.00 86.19 334 GLY A C 1
ATOM 2412 O O . GLY A 1 334 ? 14.955 14.717 1.604 1.00 86.19 334 GLY A O 1
ATOM 2413 N N . PHE A 1 335 ? 16.065 13.146 0.438 1.00 84.50 335 PHE A N 1
ATOM 2414 C CA . PHE A 1 335 ? 17.067 12.853 1.455 1.00 84.50 335 PHE A CA 1
ATOM 2415 C C . PHE A 1 335 ? 18.450 13.327 1.012 1.00 84.50 335 PHE A C 1
ATOM 2417 O O . PHE A 1 335 ? 18.832 13.226 -0.151 1.00 84.50 335 PHE A O 1
ATOM 2424 N N . VAL A 1 336 ? 19.233 13.842 1.960 1.00 80.75 336 VAL A N 1
ATOM 2425 C CA . VAL A 1 336 ? 20.648 14.134 1.714 1.00 80.75 336 VAL A CA 1
ATOM 2426 C C . VAL A 1 336 ? 21.386 12.803 1.589 1.00 80.75 336 VAL A C 1
ATOM 2428 O O . VAL A 1 336 ? 21.183 11.901 2.406 1.00 80.75 336 VAL A O 1
ATOM 2431 N N . ALA A 1 337 ? 22.228 12.664 0.566 1.00 75.19 337 ALA A N 1
ATOM 2432 C CA . ALA A 1 337 ? 23.098 11.504 0.445 1.00 75.19 337 ALA A CA 1
ATOM 2433 C C . ALA A 1 337 ? 24.080 11.483 1.622 1.00 75.19 337 ALA A C 1
ATOM 2435 O O . ALA A 1 337 ? 24.801 12.456 1.852 1.00 75.19 337 ALA A O 1
ATOM 2436 N N . VAL A 1 338 ? 24.119 10.378 2.365 1.00 76.81 338 VAL A N 1
ATOM 2437 C CA . VAL A 1 338 ? 25.128 10.203 3.410 1.00 76.81 338 VAL A CA 1
ATOM 2438 C C . VAL A 1 338 ? 26.489 10.056 2.739 1.00 76.81 338 VAL A C 1
ATOM 2440 O O . VAL A 1 338 ? 26.710 9.147 1.940 1.00 76.81 338 VAL A O 1
ATOM 2443 N N . THR A 1 339 ? 27.403 10.963 3.063 1.00 81.12 339 THR A N 1
ATOM 2444 C CA . THR A 1 339 ? 28.797 10.896 2.629 1.00 81.12 339 THR A CA 1
ATOM 2445 C C . THR A 1 339 ? 29.636 10.114 3.630 1.00 81.12 339 THR A C 1
ATOM 2447 O O . THR A 1 339 ? 29.288 10.006 4.806 1.00 81.12 339 THR A O 1
ATOM 2450 N N . THR A 1 340 ? 30.756 9.570 3.166 1.00 85.06 340 THR A N 1
ATOM 2451 C CA . THR A 1 340 ? 31.791 9.011 4.036 1.00 85.06 340 THR A CA 1
ATOM 2452 C C . THR A 1 340 ? 32.958 9.985 4.154 1.00 85.06 340 THR A C 1
ATOM 2454 O O . THR A 1 340 ? 33.294 10.663 3.181 1.00 85.06 340 THR A O 1
ATOM 2457 N N . ASP A 1 341 ? 33.587 10.056 5.324 1.00 85.06 341 ASP A N 1
ATOM 2458 C CA . ASP A 1 341 ? 34.850 10.767 5.492 1.00 85.06 341 ASP A CA 1
ATOM 2459 C C . ASP A 1 341 ? 35.990 10.009 4.788 1.00 85.06 341 ASP A C 1
ATOM 2461 O O . ASP A 1 341 ? 35.813 8.913 4.245 1.00 85.06 341 ASP A O 1
ATOM 2465 N N . ALA A 1 342 ? 37.190 10.590 4.805 1.00 88.25 342 ALA A N 1
ATOM 2466 C CA . ALA A 1 342 ? 38.384 9.976 4.226 1.00 88.25 342 ALA A CA 1
ATOM 2467 C C . ALA A 1 342 ? 38.759 8.620 4.864 1.00 88.25 342 ALA A C 1
ATOM 2469 O O . ALA A 1 342 ? 39.557 7.882 4.291 1.00 88.25 342 ALA A O 1
ATOM 2470 N N . ASN A 1 343 ? 38.179 8.284 6.020 1.00 87.06 343 ASN A N 1
ATOM 2471 C CA . ASN A 1 343 ? 38.402 7.037 6.745 1.00 87.06 343 ASN A CA 1
ATOM 2472 C C . ASN A 1 343 ? 37.276 6.012 6.509 1.00 87.06 343 ASN A C 1
ATOM 2474 O O . ASN A 1 343 ? 37.306 4.931 7.094 1.00 87.06 343 ASN A O 1
ATOM 2478 N N . GLY A 1 344 ? 36.289 6.330 5.663 1.00 84.25 344 GLY A N 1
ATOM 2479 C CA . GLY A 1 344 ? 35.147 5.465 5.374 1.00 84.25 344 GLY A CA 1
ATOM 2480 C C . GLY A 1 344 ? 34.032 5.515 6.423 1.00 84.25 344 GLY A C 1
ATOM 2481 O O . GLY A 1 344 ? 33.090 4.729 6.331 1.00 84.25 344 GLY A O 1
ATOM 2482 N N . ASN A 1 345 ? 34.095 6.424 7.402 1.00 84.69 345 ASN A N 1
ATOM 2483 C CA . ASN A 1 345 ? 33.012 6.600 8.367 1.00 84.69 345 ASN A CA 1
ATOM 2484 C C . ASN A 1 345 ? 31.899 7.437 7.749 1.00 84.69 345 ASN A C 1
ATOM 2486 O O . ASN A 1 345 ? 32.162 8.470 7.138 1.00 84.69 345 ASN A O 1
ATOM 2490 N N . TYR A 1 346 ? 30.648 7.049 7.965 1.00 80.19 346 TYR A N 1
ATOM 2491 C CA . TYR A 1 346 ? 29.507 7.870 7.573 1.00 80.19 346 TYR A CA 1
ATOM 2492 C C . TYR A 1 346 ? 29.509 9.198 8.347 1.00 80.19 346 TYR A C 1
ATOM 2494 O O . TYR A 1 346 ? 29.526 9.211 9.576 1.00 80.19 346 TYR A O 1
ATOM 2502 N N . THR A 1 347 ? 29.483 10.325 7.634 1.00 76.38 347 THR A N 1
ATOM 2503 C CA . THR A 1 347 ? 29.571 11.679 8.216 1.00 76.38 347 THR A CA 1
ATOM 2504 C C . THR A 1 347 ? 28.225 12.229 8.682 1.00 76.38 347 THR A C 1
ATOM 2506 O O . THR A 1 347 ? 28.118 13.403 9.030 1.00 76.38 347 THR A O 1
ATOM 2509 N N . GLY A 1 348 ? 27.183 11.404 8.662 1.00 63.31 348 GLY A N 1
ATOM 2510 C CA . GLY A 1 348 ? 25.841 11.750 9.103 1.00 63.31 348 GLY A CA 1
ATOM 2511 C C . GLY A 1 348 ? 25.025 10.492 9.375 1.00 63.31 348 GLY A C 1
ATOM 2512 O O . GLY A 1 348 ? 25.279 9.440 8.788 1.00 63.31 348 GLY A O 1
ATOM 2513 N N . ALA A 1 349 ? 24.059 10.611 10.279 1.00 53.09 349 ALA A N 1
ATOM 2514 C CA . ALA A 1 349 ? 23.018 9.613 10.472 1.00 53.09 349 ALA A CA 1
ATOM 2515 C C . ALA A 1 349 ? 21.783 10.004 9.647 1.00 53.09 349 ALA A C 1
ATOM 2517 O O . ALA A 1 349 ? 21.499 11.195 9.492 1.00 53.09 349 ALA A O 1
ATOM 2518 N N . TYR A 1 350 ? 21.067 8.998 9.144 1.00 49.97 350 TYR A N 1
ATOM 2519 C CA . TYR A 1 350 ? 19.630 9.124 8.901 1.00 49.97 350 TYR A CA 1
ATOM 2520 C C . TYR A 1 350 ? 18.886 9.021 10.232 1.00 49.97 350 TYR A C 1
ATOM 2522 O O . TYR A 1 350 ? 19.284 8.155 11.048 1.00 49.97 350 TYR A O 1
#

Secondary structure (DSSP, 8-state):
-------------------------------------SS----PPBGGGS-HHHHHT---EE-GGG-EEE--TT---EEEEEEE-TTSPBPB----EE--TT-SS-EESSEEEEEEEEEPPPTTSPPPEEEES--EEE-SBSSPPPPPPPTTSS----PPPP-B--EEE-SS--B-SSEEEE-SSSEEEEE-SS-SSSHHHHHHTPPP-SS--GGGG-GGG-S--TTS-EEEEEEE-SBPTTSTT-STTS---S---B-SS-EEEEEEE-TTS-----------THHHHHHHTTS-SSS---SS-BTTBPTT---S---HHHHTTTSSGGGGTTSPPPPB-TTS-BSS--

Foldseek 3Di:
DDDDDDDDDDDDDDDDDDDDDDDDDDDDDDDDDDDDDPDDPPQQQALLRDDLVCQQQWQKDWDLVQWDWAQDPLQWIKIKTFIATPVRAAHFQQDDWAAAPPRQFTFRAFKWKWKWFWDCQDPVRRHIATATLQFKDQDHWPDGWPQIDWRPDDWDDFTDQTDRPAIATHAHDTFGRFHKDTPSRRMIMTTGSDRQQCSLVNLVPYDDDPQADSVLSVSVPSHDDLATKMKMKMWGWFFRQPAQLNTRNSDHPHQTSTHLNIDMDIHIDRNVRDDDPDDDDPDFLVVCCVPAVLHEPDDDDACPDDSNRHHSGHDTDRGPNNVSSRPGSSNSGPDDDFDADPVRHGPDDD

InterPro domains:
  IPR036280 Multiheme cytochrome superfamily [SSF48695] (286-334)

Radius of gyration: 24.96 Å; chains: 1; bounding box: 71×73×48 Å

pLDDT: mean 80.15, std 20.94, range [29.42, 98.75]

Sequence (350 aa):
MKYFELSSKSRPSPHWIKFAAASLMAIAIAGCGGGGTTGANSTVPAATKLSASSWEALQPTIDPASITVTVPANGKPVVTFKVTDGQGNPVVGLGGQIAATSAALPVNYNLQFTLAKLIPADTAGNPSKWVSYMVTKPGTITAAQPAVAASGSTPATAATPATVGTWVGTYPTFDNNGTLVDNNDGTYQYTFLRDITAVQAQVNALTDTTTSFKADLDPANLAYDPAATTRLGIILNGNQPGTGTNTPDKVQVTAPVPLLNTFNIGYDFVPNGGAVTATRDIVVKSSCASCHDNRAIGHISSPNATNGIPAGSFVGRNDPRLCVTCHTDQTKYGFVAVTTDANGNYTGAY